Protein AF-A0A6C0CKP6-F1 (afdb_monomer)

Structure (mmCIF, N/CA/C/O backbone):
data_AF-A0A6C0CKP6-F1
#
_entry.id   AF-A0A6C0CKP6-F1
#
loop_
_atom_site.group_PDB
_atom_site.id
_atom_site.type_symbol
_atom_site.label_atom_id
_atom_site.label_alt_id
_atom_site.label_comp_id
_atom_site.label_asym_id
_atom_site.label_entity_id
_atom_site.label_seq_id
_atom_site.pdbx_PDB_ins_code
_atom_site.Cartn_x
_atom_site.Cartn_y
_atom_site.Cartn_z
_atom_site.occupancy
_atom_site.B_iso_or_equiv
_atom_site.auth_seq_id
_atom_site.auth_comp_id
_atom_site.auth_asym_id
_atom_site.auth_atom_id
_atom_site.pdbx_PDB_model_num
ATOM 1 N N . MET A 1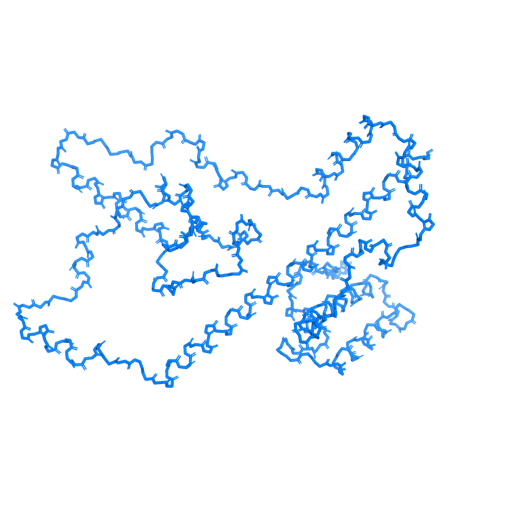 1 ? -9.800 5.471 -40.323 1.00 34.06 1 MET A N 1
ATOM 2 C CA . MET A 1 1 ? -10.356 4.591 -39.276 1.00 34.06 1 MET A CA 1
ATOM 3 C C . MET A 1 1 ? -9.295 4.449 -38.206 1.00 34.06 1 MET A C 1
ATOM 5 O O . MET A 1 1 ? -8.198 4.021 -38.536 1.00 34.06 1 MET A O 1
ATOM 9 N N . SER A 1 2 ? -9.568 4.940 -36.996 1.00 40.28 2 SER A N 1
ATOM 10 C CA . SER A 1 2 ? -8.615 4.906 -35.882 1.00 40.28 2 SER A CA 1
ATOM 11 C C . SER A 1 2 ? -8.340 3.447 -35.528 1.00 40.28 2 SER A C 1
ATOM 13 O O . SER A 1 2 ? -9.275 2.725 -35.185 1.00 40.28 2 SER A O 1
ATOM 15 N N . ALA A 1 3 ? -7.100 2.986 -35.692 1.00 41.81 3 ALA A N 1
ATOM 16 C CA . ALA A 1 3 ? -6.709 1.666 -35.216 1.00 41.81 3 ALA A CA 1
ATOM 17 C C . ALA A 1 3 ? -6.939 1.613 -33.695 1.00 41.81 3 ALA A C 1
ATOM 19 O O . ALA A 1 3 ? -6.706 2.627 -33.030 1.00 41.81 3 ALA A O 1
ATOM 20 N N . PRO A 1 4 ? -7.390 0.483 -33.125 1.00 48.69 4 PRO A N 1
ATOM 21 C CA . PRO A 1 4 ? -7.458 0.346 -31.680 1.00 48.69 4 PRO A CA 1
ATOM 22 C C . PRO A 1 4 ? -6.041 0.530 -31.129 1.00 48.69 4 PRO A C 1
ATOM 24 O O . PRO A 1 4 ? -5.142 -0.278 -31.379 1.00 48.69 4 PRO A O 1
ATOM 27 N N . THR A 1 5 ? -5.824 1.649 -30.444 1.00 62.34 5 THR A N 1
ATOM 28 C CA . THR A 1 5 ? -4.588 1.949 -29.728 1.00 62.34 5 THR A CA 1
ATOM 29 C C . THR A 1 5 ? -4.511 0.969 -28.567 1.00 62.34 5 THR A C 1
ATOM 31 O O . THR A 1 5 ? -5.149 1.171 -27.537 1.00 62.34 5 THR A O 1
ATOM 34 N N . HIS A 1 6 ? -3.813 -0.147 -28.767 1.00 68.88 6 HIS A N 1
ATOM 35 C CA . HIS A 1 6 ? -3.590 -1.121 -27.708 1.00 68.88 6 HIS A CA 1
ATOM 36 C C . HIS A 1 6 ? -2.806 -0.429 -26.592 1.00 68.88 6 HIS A C 1
ATOM 38 O O . HIS A 1 6 ? -1.823 0.262 -26.864 1.00 68.88 6 HIS A O 1
ATOM 44 N N . ASN A 1 7 ? -3.255 -0.581 -25.349 1.00 75.50 7 ASN A N 1
ATOM 45 C CA . ASN A 1 7 ? -2.554 -0.015 -24.209 1.00 75.50 7 ASN A CA 1
ATOM 46 C C . ASN A 1 7 ? -1.282 -0.838 -23.950 1.00 75.50 7 ASN A C 1
ATOM 48 O O . ASN A 1 7 ? -1.359 -1.998 -23.553 1.00 75.50 7 ASN A O 1
ATOM 52 N N . LEU A 1 8 ? -0.116 -0.254 -24.224 1.00 79.88 8 LEU A N 1
ATOM 53 C CA . LEU A 1 8 ? 1.195 -0.894 -24.064 1.00 79.88 8 LEU A CA 1
ATOM 54 C C . LEU A 1 8 ? 1.909 -0.452 -22.779 1.00 79.88 8 LEU A C 1
ATOM 56 O O . LEU A 1 8 ? 3.124 -0.629 -22.655 1.00 79.88 8 LEU A O 1
ATOM 60 N N . ASP A 1 9 ? 1.175 0.127 -21.828 1.00 78.44 9 ASP A N 1
ATOM 61 C CA . ASP A 1 9 ? 1.716 0.501 -20.529 1.00 78.44 9 ASP A CA 1
ATOM 62 C C . ASP A 1 9 ? 1.514 -0.611 -19.496 1.00 78.44 9 ASP A C 1
ATOM 64 O O . ASP A 1 9 ? 0.392 -0.905 -19.083 1.00 78.44 9 ASP A O 1
ATOM 68 N N . ILE A 1 10 ? 2.626 -1.192 -19.037 1.00 79.25 10 ILE A N 1
ATOM 69 C CA . ILE A 1 10 ? 2.660 -2.242 -18.012 1.00 79.25 10 ILE A CA 1
ATOM 70 C C . ILE A 1 10 ? 2.015 -1.792 -16.693 1.00 79.25 10 ILE A C 1
ATOM 72 O O . ILE A 1 10 ? 1.475 -2.626 -15.977 1.00 79.25 10 ILE A O 1
ATOM 76 N N . GLN A 1 11 ? 2.037 -0.490 -16.381 1.00 74.69 11 GLN A N 1
ATOM 77 C CA . GLN A 1 11 ? 1.528 0.033 -15.107 1.00 74.69 11 GLN A CA 1
ATOM 78 C C . GLN A 1 11 ? 0.003 0.016 -15.013 1.00 74.69 11 GLN A C 1
ATOM 80 O O 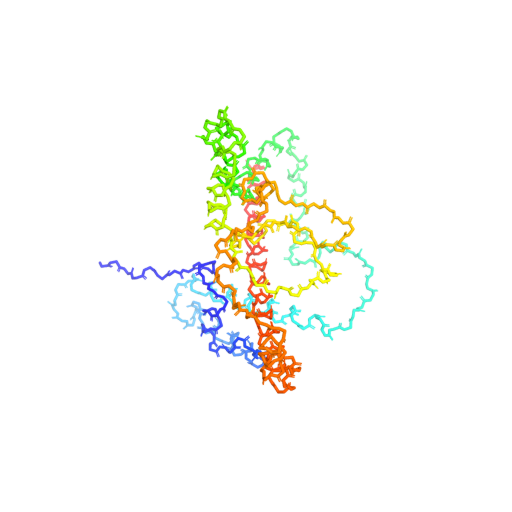. GLN A 1 11 ? -0.544 0.068 -13.916 1.00 74.69 11 GLN A O 1
ATOM 85 N N . SER A 1 12 ? -0.679 -0.075 -16.154 1.00 80.12 12 SER A N 1
ATOM 86 C CA . SER A 1 12 ? -2.140 -0.129 -16.210 1.00 80.12 12 SER A CA 1
ATOM 87 C C . SER A 1 12 ? -2.717 -1.533 -16.011 1.00 80.12 12 SER A C 1
ATOM 89 O O . SER A 1 12 ? -3.926 -1.669 -15.840 1.00 80.12 12 SER A O 1
ATOM 91 N N . TYR A 1 13 ? -1.868 -2.566 -16.023 1.00 83.31 13 TYR A N 1
ATOM 92 C CA . TYR A 1 13 ? -2.280 -3.960 -15.890 1.00 83.31 13 TYR A CA 1
ATOM 93 C C . TYR A 1 13 ? -2.073 -4.463 -14.465 1.00 83.31 13 TYR A C 1
ATOM 95 O O . TYR A 1 13 ? -1.062 -4.172 -13.813 1.00 83.31 13 TYR A O 1
ATOM 103 N N . SER A 1 14 ? -3.018 -5.265 -13.982 1.00 83.88 14 SER A N 1
ATOM 104 C CA . SER A 1 14 ? -2.852 -5.982 -12.726 1.00 83.88 14 SER A CA 1
ATOM 105 C C . SER A 1 14 ? -1.880 -7.15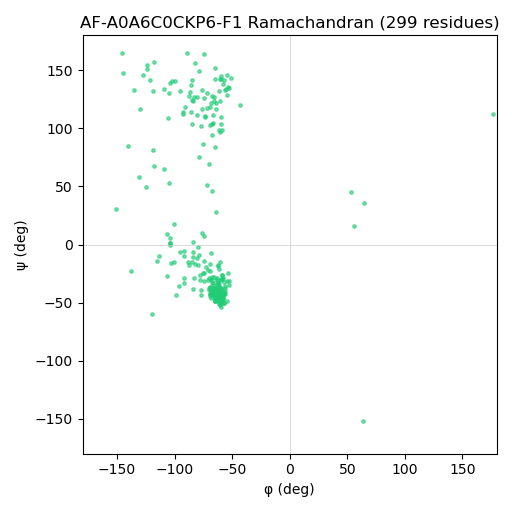3 -12.896 1.00 83.88 14 SER A C 1
ATOM 107 O O . SER A 1 14 ? -1.593 -7.622 -14.000 1.00 83.88 14 SER A O 1
ATOM 109 N N . TYR A 1 15 ? -1.388 -7.673 -11.774 1.00 82.69 15 TYR A N 1
ATOM 110 C CA . TYR A 1 15 ? -0.573 -8.885 -11.771 1.00 82.69 15 TYR A CA 1
ATOM 111 C C . TYR A 1 15 ? -1.290 -10.073 -12.435 1.00 82.69 15 TYR A C 1
ATOM 113 O O . TYR A 1 15 ? -0.659 -10.857 -13.141 1.00 82.69 15 TYR A O 1
ATOM 121 N N . TYR A 1 16 ? -2.607 -10.185 -12.233 1.00 85.62 16 TYR A N 1
ATOM 122 C CA . TYR A 1 16 ? -3.425 -11.249 -12.810 1.00 85.62 16 TYR A CA 1
ATOM 123 C C . TYR A 1 16 ? -3.500 -11.137 -14.334 1.00 85.62 16 TYR A C 1
ATOM 125 O O . TYR A 1 16 ? -3.282 -12.138 -15.011 1.00 85.62 16 TYR A O 1
ATOM 133 N N . ASP A 1 17 ? -3.673 -9.925 -14.866 1.00 86.50 17 ASP A N 1
ATOM 134 C CA . ASP A 1 17 ? -3.708 -9.684 -16.316 1.00 86.50 17 ASP A CA 1
ATOM 135 C C . ASP A 1 17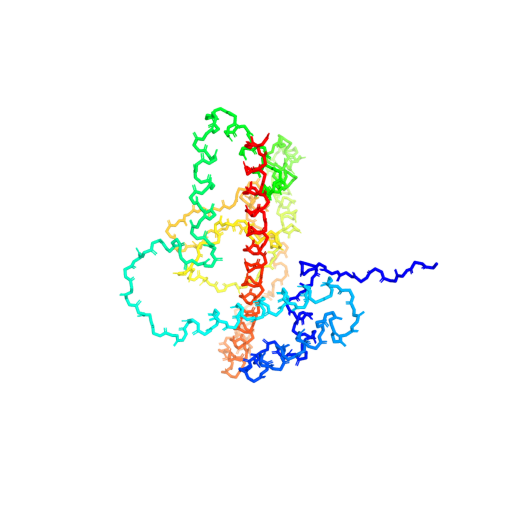 ? -2.365 -10.039 -16.976 1.00 86.50 17 ASP A C 1
ATOM 137 O O . ASP A 1 17 ? -2.314 -10.630 -18.055 1.00 86.50 17 ASP A O 1
ATOM 141 N N . ILE A 1 18 ? -1.247 -9.723 -16.307 1.00 85.69 18 ILE A N 1
ATOM 142 C CA . ILE A 1 18 ? 0.095 -10.093 -16.781 1.00 85.69 18 ILE A CA 1
ATOM 143 C C . ILE A 1 18 ? 0.285 -11.613 -16.773 1.00 85.69 18 ILE A C 1
ATOM 145 O O . ILE A 1 18 ? 0.930 -12.153 -17.671 1.00 85.69 18 ILE A O 1
ATOM 149 N N . MET A 1 19 ? -0.250 -12.318 -15.776 1.00 85.19 19 MET A N 1
ATOM 150 C CA . MET A 1 19 ? -0.180 -13.780 -15.738 1.00 85.19 19 MET A CA 1
ATOM 151 C C . MET A 1 19 ? -1.040 -14.420 -16.825 1.00 85.19 19 MET A C 1
ATOM 153 O O . MET A 1 19 ? -0.571 -15.332 -17.512 1.00 85.19 19 MET A O 1
ATOM 157 N N . GLU A 1 20 ? -2.248 -13.900 -17.039 1.00 87.00 20 GLU A N 1
ATOM 158 C CA . GLU A 1 20 ? -3.149 -14.342 -18.103 1.00 87.00 20 GLU A CA 1
ATOM 159 C C . GLU A 1 20 ? -2.519 -14.151 -19.491 1.00 87.00 20 GLU A C 1
ATOM 161 O O . GLU A 1 20 ? -2.585 -15.051 -20.324 1.00 87.00 20 GLU A O 1
ATOM 166 N N . LEU A 1 21 ? -1.771 -13.062 -19.709 1.00 86.31 21 LEU A N 1
ATOM 167 C CA . LEU A 1 21 ? -1.024 -12.816 -20.952 1.00 86.31 21 LEU A CA 1
ATOM 168 C C . LEU A 1 21 ? -0.093 -13.980 -21.353 1.00 86.31 21 LEU A C 1
ATOM 170 O O . LEU A 1 21 ? 0.171 -14.219 -22.538 1.00 86.31 21 LEU A O 1
ATOM 174 N N . PHE A 1 22 ? 0.432 -14.708 -20.368 1.00 86.19 22 PHE A N 1
ATOM 175 C CA . PHE A 1 22 ? 1.340 -15.836 -20.570 1.00 86.19 22 PHE A CA 1
ATOM 176 C C . PHE A 1 22 ? 0.675 -17.208 -20.386 1.00 86.19 22 PHE A C 1
ATOM 178 O O . PHE A 1 22 ? 1.378 -18.218 -20.491 1.00 86.19 22 PHE A O 1
ATOM 185 N N . ASP A 1 23 ? -0.646 -17.255 -20.184 1.00 84.12 23 ASP A N 1
ATOM 186 C CA . ASP A 1 23 ? -1.416 -18.435 -19.769 1.00 84.12 23 ASP A CA 1
ATOM 187 C C . ASP A 1 23 ? -0.842 -19.087 -18.496 1.00 84.12 23 ASP A C 1
ATOM 189 O O . ASP A 1 23 ? -0.645 -20.305 -18.430 1.00 84.12 23 ASP A O 1
ATOM 193 N N . LEU A 1 24 ? -0.510 -18.263 -17.497 1.00 84.00 24 LEU A N 1
ATOM 194 C CA . LEU A 1 24 ? 0.049 -18.695 -16.217 1.00 84.00 24 LEU A CA 1
ATOM 195 C C . LEU A 1 24 ? -0.998 -18.656 -15.108 1.00 84.00 24 LEU A C 1
ATOM 197 O O . LEU A 1 24 ? -1.756 -17.698 -14.980 1.00 84.00 24 LEU A O 1
ATOM 201 N N . SER A 1 25 ? -0.995 -19.679 -14.251 1.00 77.81 25 SER A N 1
ATOM 202 C CA . SER A 1 25 ? -1.792 -19.664 -13.025 1.00 77.81 25 SER A CA 1
ATOM 203 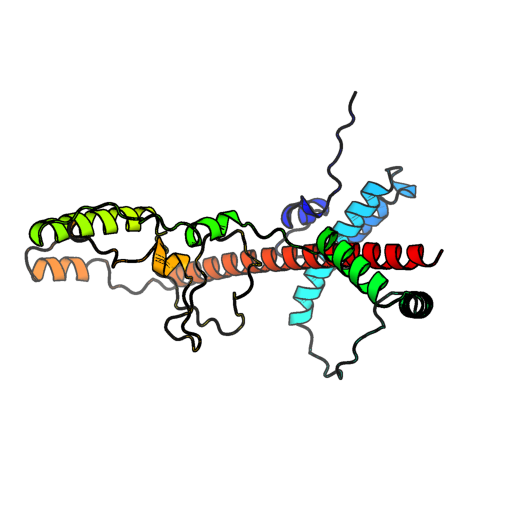C C . SER A 1 25 ? -1.076 -18.845 -11.934 1.00 77.81 25 SER A C 1
ATOM 205 O O . SER A 1 25 ? 0.076 -19.155 -11.618 1.00 77.81 25 SER A O 1
ATOM 207 N N . PRO A 1 26 ? -1.737 -17.852 -11.306 1.00 69.56 26 PRO A N 1
ATOM 208 C CA . PRO A 1 26 ? -1.139 -16.980 -10.280 1.00 69.56 26 PRO A CA 1
ATOM 209 C C . PRO A 1 26 ? -0.665 -17.695 -9.004 1.00 69.56 26 PRO A C 1
ATOM 211 O O . PRO A 1 26 ? 0.088 -17.128 -8.206 1.00 69.56 26 PRO A O 1
ATOM 214 N N . ASP A 1 27 ? -1.144 -18.917 -8.770 1.00 68.19 27 ASP A N 1
ATOM 215 C CA . ASP A 1 27 ? -0.911 -19.637 -7.518 1.00 68.19 27 ASP A CA 1
ATOM 216 C C . ASP A 1 27 ? 0.319 -20.536 -7.556 1.00 68.19 27 ASP A C 1
ATOM 218 O O . ASP A 1 27 ? 1.009 -20.652 -6.549 1.00 68.19 27 ASP A O 1
ATOM 222 N N . ASN A 1 28 ? 0.642 -21.117 -8.715 1.00 70.19 28 ASN A N 1
ATOM 223 C CA . ASN A 1 28 ? 1.726 -22.087 -8.856 1.00 70.19 28 ASN A CA 1
ATOM 224 C C . ASN A 1 28 ? 2.489 -21.862 -10.164 1.00 70.19 28 ASN A C 1
ATOM 226 O O . ASN A 1 28 ? 2.225 -22.515 -11.170 1.00 70.19 28 ASN A O 1
ATOM 230 N N . VAL A 1 29 ? 3.465 -20.952 -10.144 1.00 79.44 29 VAL A N 1
ATOM 231 C CA . VAL A 1 29 ? 4.359 -20.731 -11.290 1.00 79.44 29 VAL A CA 1
ATOM 232 C C . VAL A 1 29 ? 5.525 -21.719 -11.221 1.00 79.44 29 VAL A C 1
ATOM 234 O O . VAL A 1 29 ? 6.362 -21.639 -10.319 1.00 79.44 29 VAL A O 1
ATOM 237 N N . SER A 1 30 ? 5.616 -22.650 -12.175 1.00 82.75 30 SER A N 1
ATOM 238 C CA . SER A 1 30 ? 6.754 -23.570 -12.294 1.00 82.75 30 SER A CA 1
ATOM 239 C C . SER A 1 30 ? 7.880 -23.001 -13.165 1.00 82.75 30 SER A C 1
ATOM 241 O O . SER A 1 30 ? 7.708 -22.070 -13.953 1.00 82.75 30 SER A O 1
ATOM 243 N N . LEU A 1 31 ? 9.068 -23.607 -13.078 1.00 84.19 31 LEU A N 1
ATOM 244 C CA . LEU A 1 31 ? 10.190 -23.278 -13.963 1.00 84.19 31 LEU A CA 1
ATOM 245 C C . LEU A 1 31 ? 9.861 -23.570 -15.439 1.00 84.19 31 LEU A C 1
ATOM 247 O O . LEU A 1 31 ? 10.296 -22.836 -16.326 1.00 84.19 31 LEU A O 1
ATOM 251 N N . GLU A 1 32 ? 9.096 -24.629 -15.712 1.00 86.06 32 GLU A N 1
ATOM 252 C CA . GLU A 1 32 ? 8.664 -24.968 -17.075 1.00 86.06 32 GLU A CA 1
ATOM 253 C C . GLU A 1 32 ? 7.703 -23.922 -17.650 1.00 86.06 32 GLU A C 1
ATOM 255 O O . GLU A 1 32 ? 7.764 -23.593 -18.838 1.00 86.06 32 GLU A O 1
ATOM 260 N N . ASP A 1 33 ? 6.885 -23.323 -16.792 1.00 86.19 33 ASP A N 1
ATOM 261 C CA . ASP A 1 33 ? 5.955 -22.273 -17.182 1.00 86.19 33 ASP A CA 1
ATOM 262 C C . ASP A 1 33 ? 6.697 -20.980 -17.536 1.00 86.19 33 ASP A C 1
ATOM 264 O O . ASP A 1 33 ? 6.425 -20.365 -18.568 1.00 86.19 33 ASP A O 1
ATOM 268 N N . LEU A 1 34 ? 7.750 -20.639 -16.783 1.00 86.19 34 LEU A N 1
ATOM 269 C CA . LEU A 1 34 ? 8.655 -19.539 -17.136 1.00 86.19 34 LEU A CA 1
ATOM 270 C C . LEU A 1 34 ? 9.372 -19.777 -18.470 1.00 86.19 34 LEU A C 1
ATOM 272 O O . LEU A 1 34 ? 9.523 -18.850 -19.270 1.00 86.19 34 LEU A O 1
ATOM 276 N N . LYS A 1 35 ? 9.799 -21.014 -18.758 1.00 88.38 35 LYS A N 1
ATOM 277 C CA . LYS A 1 35 ? 10.392 -21.357 -20.065 1.00 88.38 35 LYS A CA 1
ATOM 278 C C . LYS A 1 35 ? 9.378 -21.178 -21.197 1.00 88.38 35 LYS A C 1
ATOM 280 O O . LYS A 1 35 ? 9.739 -20.673 -22.265 1.00 88.38 35 LYS A O 1
ATOM 285 N N . ARG A 1 36 ? 8.115 -21.552 -20.972 1.00 87.88 36 ARG A N 1
ATOM 286 C CA . ARG A 1 36 ? 7.019 -21.369 -21.935 1.00 87.88 36 ARG A CA 1
ATOM 287 C C . ARG A 1 36 ? 6.726 -19.890 -22.177 1.00 87.88 36 ARG A C 1
ATOM 289 O O . ARG A 1 36 ? 6.671 -19.478 -23.336 1.00 87.88 36 ARG A O 1
ATOM 296 N N . ALA A 1 37 ? 6.625 -19.094 -21.115 1.00 88.25 37 ALA A N 1
ATOM 297 C CA . ALA A 1 37 ? 6.440 -17.649 -21.197 1.00 88.25 37 ALA A CA 1
ATOM 298 C C . ALA A 1 37 ? 7.593 -16.987 -21.972 1.00 88.25 37 ALA A C 1
ATOM 300 O O . ALA A 1 37 ? 7.361 -16.265 -22.942 1.00 88.25 37 ALA A O 1
ATOM 301 N N . LYS A 1 38 ? 8.846 -17.349 -21.666 1.00 89.00 38 LYS A N 1
ATOM 302 C CA . LYS A 1 38 ? 10.030 -16.878 -22.404 1.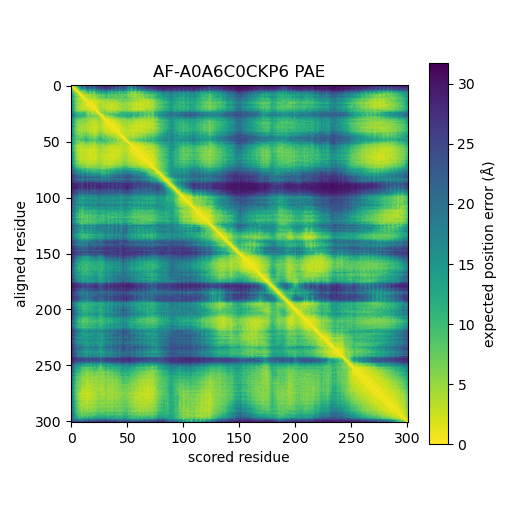00 89.00 38 LYS A CA 1
ATOM 303 C C . LYS A 1 38 ? 9.962 -17.213 -23.897 1.00 89.00 38 LYS A C 1
ATOM 305 O O . LYS A 1 38 ? 10.310 -16.384 -24.739 1.00 89.00 38 LYS A O 1
ATOM 310 N N . LYS A 1 39 ? 9.511 -18.423 -24.245 1.00 88.31 39 LYS A N 1
ATOM 311 C CA . LYS A 1 39 ? 9.344 -18.846 -25.643 1.00 88.31 39 LYS A CA 1
ATOM 312 C C . LYS A 1 39 ? 8.314 -17.977 -26.374 1.00 88.31 39 LYS A C 1
ATOM 314 O O . LYS A 1 39 ? 8.561 -17.619 -27.523 1.00 88.31 39 LYS A O 1
ATOM 319 N N . ARG A 1 40 ? 7.212 -17.597 -25.716 1.00 85.56 40 ARG A N 1
ATOM 320 C CA . ARG A 1 40 ? 6.201 -16.682 -26.281 1.00 85.56 40 ARG A CA 1
ATOM 321 C C . ARG A 1 40 ? 6.766 -15.293 -26.555 1.00 85.56 40 ARG A C 1
ATOM 323 O O . ARG A 1 40 ? 6.611 -14.795 -27.666 1.00 85.56 40 ARG A O 1
ATOM 330 N N . VAL A 1 41 ? 7.501 -14.713 -25.603 1.00 89.00 41 VAL A N 1
ATOM 331 C CA . VAL A 1 41 ? 8.180 -13.417 -25.805 1.00 89.00 41 VAL A CA 1
ATOM 332 C C . VAL A 1 41 ? 9.112 -13.474 -27.019 1.00 89.00 41 VAL A C 1
ATOM 334 O O . VAL A 1 41 ? 9.117 -12.567 -27.847 1.00 89.00 41 VAL A O 1
ATOM 337 N N . LEU A 1 42 ? 9.866 -14.567 -27.176 1.00 87.44 42 LEU A N 1
ATOM 338 C CA . LEU A 1 42 ? 10.776 -14.738 -28.310 1.00 87.44 42 LEU A CA 1
ATOM 339 C C . LEU A 1 42 ? 10.039 -14.829 -29.657 1.00 87.44 42 LEU A C 1
ATOM 341 O O . LEU A 1 42 ? 10.542 -14.336 -30.664 1.00 87.44 42 LEU A O 1
ATOM 345 N N . MET A 1 43 ? 8.855 -15.445 -29.687 1.00 85.31 43 MET A N 1
ATOM 346 C CA . MET A 1 43 ? 8.014 -15.519 -30.889 1.00 85.31 43 MET A CA 1
ATOM 347 C C . MET A 1 43 ? 7.455 -14.152 -31.300 1.00 85.31 43 MET A C 1
ATOM 349 O O . MET A 1 43 ? 7.246 -13.918 -32.487 1.00 85.31 43 MET A O 1
ATOM 353 N N . LEU A 1 44 ? 7.277 -13.241 -30.342 1.00 83.94 44 LEU A N 1
ATOM 354 C CA . LEU A 1 44 ? 6.803 -11.876 -30.573 1.00 83.94 44 LEU A CA 1
ATOM 355 C C . LEU A 1 44 ? 7.892 -10.920 -31.069 1.00 83.94 44 LEU A C 1
ATOM 357 O O . LEU A 1 44 ? 7.585 -9.767 -31.370 1.00 83.94 44 LEU A O 1
ATOM 361 N N . HIS A 1 45 ? 9.139 -11.383 -31.196 1.00 84.25 45 HIS A N 1
ATOM 362 C CA . HIS A 1 45 ? 10.225 -10.581 -31.752 1.00 84.25 45 HIS A CA 1
ATOM 363 C C . HIS A 1 45 ? 9.835 -10.026 -33.138 1.00 84.25 45 HIS A C 1
ATOM 365 O O . HIS A 1 45 ? 9.323 -10.797 -33.954 1.00 84.25 45 HIS A O 1
ATOM 371 N N . PRO A 1 46 ? 10.095 -8.734 -33.439 1.00 85.12 46 PRO A N 1
ATOM 372 C CA . PRO A 1 46 ? 9.637 -8.075 -34.670 1.00 85.12 46 PRO A CA 1
ATOM 373 C C . PRO A 1 46 ? 10.059 -8.808 -35.951 1.00 85.12 46 PRO A C 1
ATOM 375 O O . PRO A 1 46 ? 9.315 -8.838 -36.924 1.00 85.12 46 PRO A O 1
ATOM 378 N N . ASP A 1 47 ? 11.216 -9.472 -35.923 1.00 83.88 47 ASP A N 1
ATOM 379 C CA . ASP A 1 47 ? 11.724 -10.303 -37.025 1.00 83.88 47 ASP A CA 1
ATOM 380 C C . ASP A 1 47 ? 10.847 -11.538 -37.329 1.00 83.88 47 ASP A C 1
ATOM 382 O O . ASP A 1 47 ? 10.740 -11.980 -38.469 1.00 83.88 47 ASP A O 1
ATOM 386 N N . LYS A 1 48 ? 10.177 -12.100 -36.315 1.00 81.69 48 LYS A N 1
ATOM 387 C CA . LYS A 1 48 ? 9.356 -13.317 -36.437 1.00 81.69 48 LYS A CA 1
ATOM 388 C C . LYS A 1 48 ? 7.868 -13.008 -36.578 1.00 81.69 48 LYS A C 1
ATOM 390 O O . LYS A 1 48 ? 7.190 -13.632 -37.387 1.00 81.69 48 LYS A O 1
ATOM 395 N N . SER A 1 49 ? 7.366 -12.063 -35.786 1.00 80.00 49 SER A N 1
ATOM 396 C CA . SER A 1 49 ? 5.942 -11.714 -35.723 1.00 80.00 49 SER A CA 1
ATOM 397 C C . SER A 1 49 ? 5.534 -10.655 -36.748 1.00 80.00 49 SER A C 1
ATOM 399 O O . SER A 1 49 ? 4.344 -10.496 -37.007 1.00 80.00 49 SER A O 1
ATOM 401 N N . LYS A 1 50 ? 6.504 -9.916 -37.315 1.00 79.62 50 LYS A N 1
ATOM 402 C CA . LYS A 1 50 ? 6.285 -8.701 -38.125 1.00 79.62 50 LYS A CA 1
ATOM 403 C C . LYS A 1 50 ? 5.475 -7.616 -37.395 1.00 79.62 50 LYS A C 1
ATOM 405 O O . LYS A 1 50 ? 4.982 -6.688 -38.032 1.00 79.62 50 LYS A O 1
ATOM 410 N N . LEU A 1 51 ? 5.340 -7.721 -36.071 1.00 80.69 51 LEU A N 1
ATOM 411 C CA . LEU A 1 51 ? 4.677 -6.723 -35.239 1.00 80.69 51 LEU A CA 1
ATOM 412 C C . LEU A 1 51 ? 5.636 -5.572 -34.905 1.00 80.69 51 LEU A C 1
ATOM 414 O O . LEU A 1 51 ? 6.858 -5.763 -34.891 1.00 80.69 51 LEU A O 1
ATOM 418 N N . PRO A 1 52 ? 5.106 -4.376 -34.588 1.00 84.00 52 PRO A N 1
ATOM 419 C CA . PRO A 1 52 ? 5.918 -3.271 -34.101 1.00 84.00 52 PRO A CA 1
ATOM 420 C C . PRO A 1 52 ? 6.748 -3.663 -32.872 1.00 84.00 52 PRO A C 1
ATOM 422 O O . PRO A 1 52 ? 6.295 -4.408 -32.001 1.00 84.00 52 PRO A O 1
ATOM 425 N N . LYS A 1 53 ? 7.955 -3.092 -32.764 1.00 86.69 53 LYS A N 1
ATOM 426 C CA . LYS A 1 53 ? 8.898 -3.327 -31.651 1.00 86.69 53 LYS A CA 1
ATOM 427 C C . LYS A 1 53 ? 8.297 -3.085 -30.258 1.00 86.69 53 LYS A C 1
ATOM 429 O O . LYS A 1 53 ? 8.790 -3.630 -29.276 1.00 86.69 53 LYS A O 1
ATOM 434 N N . GLU A 1 54 ? 7.260 -2.256 -30.178 1.00 85.75 54 GLU A N 1
ATOM 435 C CA . GLU A 1 54 ? 6.608 -1.833 -28.937 1.00 85.75 54 GLU A CA 1
ATOM 436 C C . GLU A 1 54 ? 5.918 -3.005 -28.233 1.00 85.75 54 GLU A C 1
ATOM 438 O O . GLU A 1 54 ? 6.080 -3.168 -27.026 1.00 85.75 54 GLU A O 1
ATOM 443 N N . TYR A 1 55 ? 5.268 -3.895 -28.991 1.00 83.56 55 TYR A N 1
ATOM 444 C CA . TYR A 1 55 ? 4.662 -5.114 -28.451 1.00 83.56 55 TYR A CA 1
ATOM 445 C C . TYR A 1 55 ? 5.722 -6.036 -27.848 1.00 83.56 55 TYR A C 1
ATOM 447 O O . TYR A 1 55 ? 5.569 -6.521 -26.732 1.00 83.56 55 TYR A O 1
ATOM 455 N N . PHE A 1 56 ? 6.844 -6.236 -28.541 1.00 86.94 56 PHE A N 1
ATOM 456 C CA . PHE A 1 56 ? 7.938 -7.042 -28.003 1.00 86.94 56 PHE A CA 1
ATOM 457 C C . PHE A 1 56 ? 8.502 -6.446 -26.704 1.00 86.94 56 PHE A C 1
ATOM 459 O O . PHE A 1 56 ? 8.759 -7.179 -25.749 1.00 86.94 56 PHE A O 1
ATOM 466 N N . LEU A 1 57 ? 8.668 -5.120 -26.647 1.00 86.25 57 LEU A N 1
ATOM 467 C CA . LEU A 1 57 ? 9.187 -4.443 -25.461 1.00 86.25 57 LEU A CA 1
ATOM 468 C C . LEU A 1 57 ? 8.220 -4.554 -24.274 1.00 86.25 57 LEU A C 1
ATOM 470 O O . LEU A 1 57 ? 8.671 -4.802 -23.158 1.00 86.25 57 LEU A O 1
ATOM 474 N N . PHE A 1 58 ? 6.914 -4.440 -24.526 1.00 88.88 58 PHE A N 1
ATOM 475 C CA . PHE A 1 58 ? 5.867 -4.665 -23.530 1.00 88.88 58 PHE A CA 1
ATOM 476 C C . PHE A 1 58 ? 5.913 -6.093 -22.971 1.00 88.88 58 PHE A C 1
ATOM 478 O O . PHE A 1 58 ? 6.074 -6.273 -21.767 1.00 88.88 58 PHE A O 1
ATOM 485 N N . TYR A 1 59 ? 5.887 -7.113 -23.835 1.00 87.31 59 TYR A N 1
ATOM 486 C CA . TYR A 1 59 ? 5.942 -8.517 -23.406 1.00 87.31 59 TYR A CA 1
ATOM 487 C C . TYR A 1 59 ? 7.250 -8.867 -22.691 1.00 87.31 59 TYR A C 1
ATOM 489 O O . TYR A 1 59 ? 7.255 -9.668 -21.759 1.00 87.31 59 TYR A O 1
ATOM 497 N N . LYS A 1 60 ? 8.370 -8.253 -23.087 1.00 89.12 60 LYS A N 1
ATOM 498 C CA . LYS A 1 60 ? 9.636 -8.398 -22.366 1.00 89.12 60 LYS A CA 1
ATOM 499 C C . LYS A 1 60 ? 9.541 -7.802 -20.959 1.00 89.12 60 LYS A C 1
ATOM 501 O O . LYS A 1 60 ? 9.918 -8.479 -20.010 1.00 89.12 60 LYS A O 1
ATOM 506 N N . LYS A 1 61 ? 9.030 -6.571 -20.821 1.00 87.12 61 LYS A N 1
ATOM 507 C CA . LYS A 1 61 ? 8.822 -5.928 -19.511 1.00 87.12 61 LYS A CA 1
ATOM 508 C C . LYS A 1 61 ? 7.900 -6.778 -18.626 1.00 87.12 61 LYS A C 1
ATOM 510 O O . LYS A 1 61 ? 8.239 -7.027 -17.476 1.00 87.12 61 LYS A O 1
ATOM 515 N N . ALA A 1 62 ? 6.799 -7.284 -19.181 1.00 87.94 62 ALA A N 1
ATOM 516 C CA . ALA A 1 62 ? 5.862 -8.163 -18.484 1.00 87.94 62 ALA A CA 1
ATOM 517 C C . ALA A 1 62 ? 6.526 -9.461 -17.995 1.00 87.94 62 ALA A C 1
ATOM 519 O O . ALA A 1 62 ? 6.354 -9.861 -16.847 1.00 87.94 62 ALA A O 1
ATOM 520 N N . PHE A 1 63 ? 7.348 -10.095 -18.834 1.00 89.94 63 PHE A N 1
ATOM 521 C CA . PHE A 1 63 ? 8.098 -11.286 -18.440 1.00 89.94 63 PHE A CA 1
ATOM 522 C C . PHE A 1 63 ? 9.153 -10.999 -17.360 1.00 89.94 63 PHE A C 1
ATOM 524 O O . PHE A 1 63 ? 9.315 -11.804 -16.443 1.00 89.94 63 PHE A O 1
ATOM 531 N N . ASP A 1 64 ? 9.850 -9.861 -17.441 1.00 87.75 64 ASP A N 1
ATOM 532 C CA . ASP A 1 64 ? 10.851 -9.458 -16.446 1.00 87.75 64 ASP A CA 1
ATOM 533 C C . ASP A 1 64 ? 10.200 -9.287 -15.051 1.00 87.75 64 ASP A C 1
ATOM 535 O O . ASP A 1 64 ? 10.758 -9.750 -14.055 1.00 87.75 64 ASP A O 1
ATOM 539 N N . VAL A 1 65 ? 8.980 -8.733 -14.980 1.00 86.50 65 VAL A N 1
ATOM 540 C CA . VAL A 1 65 ? 8.178 -8.650 -13.741 1.00 86.50 65 VAL A CA 1
ATOM 541 C C . VAL A 1 65 ? 7.852 -10.039 -13.185 1.00 86.50 65 VAL A C 1
ATOM 543 O O . VAL A 1 65 ? 8.096 -10.314 -12.009 1.00 86.50 65 VAL A O 1
ATOM 546 N N . VAL A 1 66 ? 7.322 -10.935 -14.025 1.00 86.81 66 VAL A N 1
ATOM 547 C CA . VAL A 1 66 ? 6.976 -12.315 -13.636 1.00 86.81 66 VAL A CA 1
ATOM 548 C C . VAL A 1 66 ? 8.201 -13.052 -13.088 1.00 86.81 66 VAL A C 1
ATOM 550 O O . VAL A 1 66 ? 8.123 -13.740 -12.066 1.00 86.81 66 VAL A O 1
ATOM 553 N N . LEU A 1 67 ? 9.353 -12.877 -13.738 1.00 87.94 67 LEU A N 1
ATOM 554 C CA . LEU A 1 67 ? 10.616 -13.463 -13.311 1.00 87.94 67 LEU A CA 1
ATOM 555 C C . LEU A 1 67 ? 11.094 -12.887 -11.971 1.00 87.94 67 LEU A C 1
ATOM 557 O O . LEU A 1 67 ? 11.541 -13.656 -11.117 1.00 87.94 67 LEU A O 1
ATOM 561 N N . SER A 1 68 ? 10.986 -11.569 -11.773 1.00 85.19 68 SER A N 1
ATOM 562 C CA . SER A 1 68 ? 11.354 -10.912 -10.513 1.00 85.19 68 SER A CA 1
ATOM 563 C C . SER A 1 68 ? 10.520 -11.454 -9.351 1.00 85.19 68 SER A C 1
ATOM 565 O O . SER A 1 68 ? 11.076 -11.965 -8.373 1.00 85.19 68 SER A O 1
ATOM 567 N N . MET A 1 69 ? 9.194 -11.495 -9.521 1.00 84.25 69 MET A N 1
ATOM 568 C CA . MET A 1 69 ? 8.245 -12.057 -8.553 1.00 84.25 69 MET A CA 1
ATOM 569 C C . MET A 1 69 ? 8.595 -13.504 -8.185 1.00 84.25 69 MET A C 1
ATOM 571 O O . MET A 1 69 ? 8.719 -13.832 -7.004 1.00 84.25 69 MET A O 1
ATOM 575 N N . TYR A 1 70 ? 8.844 -14.357 -9.184 1.00 85.56 70 TYR A N 1
ATOM 576 C CA . TYR A 1 70 ? 9.253 -15.745 -8.962 1.00 85.56 70 TYR A CA 1
ATOM 577 C C . TYR A 1 70 ? 10.590 -15.866 -8.219 1.00 85.56 70 TYR A C 1
ATOM 579 O O . TYR A 1 70 ? 10.733 -16.683 -7.306 1.00 85.56 70 TYR A O 1
ATOM 587 N N . SER A 1 71 ? 11.583 -15.059 -8.603 1.00 83.88 71 SER A N 1
ATOM 588 C CA . SER A 1 71 ? 12.902 -15.076 -7.970 1.00 83.88 71 SER A CA 1
ATOM 589 C C . SER A 1 71 ? 12.812 -14.686 -6.497 1.00 83.88 71 SER A C 1
ATOM 591 O O . SER A 1 71 ? 13.413 -15.347 -5.656 1.00 83.88 71 SER A O 1
ATOM 593 N N . ASN A 1 72 ? 12.000 -13.679 -6.173 1.00 79.19 72 ASN A N 1
ATOM 594 C CA . ASN A 1 72 ? 11.793 -13.195 -4.815 1.00 79.19 72 ASN A CA 1
ATOM 595 C C . ASN A 1 72 ? 11.117 -14.240 -3.925 1.00 79.19 72 ASN A C 1
ATOM 597 O O . ASN A 1 72 ? 11.558 -14.441 -2.797 1.00 79.19 72 ASN A O 1
ATOM 601 N N . VAL A 1 73 ? 10.132 -14.978 -4.450 1.00 77.06 73 VAL A N 1
ATOM 602 C CA . VAL A 1 73 ? 9.542 -16.122 -3.734 1.00 77.06 73 VAL A CA 1
ATOM 603 C C . VAL A 1 73 ? 10.609 -17.183 -3.440 1.00 77.06 73 VAL A C 1
ATOM 605 O O . VAL A 1 73 ? 10.691 -17.694 -2.326 1.00 77.06 73 VAL A O 1
ATOM 608 N N . LYS A 1 74 ? 11.487 -17.480 -4.406 1.00 78.75 74 LYS A N 1
ATOM 609 C CA . LYS A 1 74 ? 12.568 -18.459 -4.219 1.00 78.75 74 LYS A CA 1
ATOM 610 C C . LYS A 1 74 ? 13.684 -18.005 -3.283 1.00 78.75 74 LYS A C 1
ATOM 612 O O . LYS A 1 74 ? 14.269 -18.865 -2.628 1.00 78.75 74 LYS A O 1
ATOM 617 N N . LYS A 1 75 ? 13.983 -16.703 -3.201 1.00 74.44 75 LYS A N 1
ATOM 618 C CA . LYS A 1 75 ? 15.011 -16.154 -2.295 1.00 74.44 75 LYS A CA 1
ATOM 619 C C . LYS A 1 75 ? 14.740 -16.537 -0.840 1.00 74.44 75 LYS A C 1
ATOM 621 O O . LYS A 1 75 ? 15.677 -16.856 -0.122 1.00 74.44 75 LYS A O 1
ATOM 626 N N . VAL A 1 76 ? 13.470 -16.594 -0.433 1.00 67.94 76 VAL A N 1
ATOM 627 C CA . VAL A 1 76 ? 13.070 -16.997 0.928 1.00 67.94 76 VAL A CA 1
ATOM 628 C C . VAL A 1 76 ? 13.488 -18.439 1.250 1.00 67.94 76 VAL A C 1
ATOM 630 O O . VAL A 1 76 ? 13.789 -18.757 2.395 1.00 67.94 76 VAL A O 1
ATOM 633 N N . SER A 1 77 ? 13.539 -19.319 0.247 1.00 73.19 77 SER A N 1
ATOM 634 C CA . SER A 1 77 ? 13.938 -20.724 0.411 1.00 73.19 77 SER A CA 1
ATOM 635 C C . SER A 1 77 ? 15.436 -20.968 0.205 1.00 73.19 77 SER A C 1
ATOM 637 O O . SER A 1 77 ? 15.897 -22.098 0.370 1.00 73.19 77 SER A O 1
ATOM 639 N N . GLN A 1 78 ? 16.203 -19.952 -0.199 1.00 74.38 78 GLN A N 1
ATOM 640 C CA . GLN A 1 78 ? 17.639 -20.082 -0.417 1.00 74.38 78 GLN A CA 1
ATOM 641 C C . GLN A 1 78 ? 18.402 -19.889 0.893 1.00 74.38 78 GLN A C 1
ATOM 643 O O . GLN A 1 78 ? 18.071 -19.044 1.721 1.00 74.38 78 GLN A O 1
ATOM 648 N N . LYS A 1 79 ? 19.458 -20.686 1.080 1.00 73.12 79 LYS A N 1
ATOM 649 C CA . LYS A 1 79 ? 20.371 -20.519 2.210 1.00 73.12 79 LYS A CA 1
ATOM 650 C C . LYS A 1 79 ? 21.096 -19.182 2.044 1.00 73.12 79 LYS A C 1
ATOM 652 O O . LYS A 1 79 ? 21.729 -18.963 1.017 1.00 73.12 79 LYS A O 1
ATOM 657 N N . VAL A 1 80 ? 20.994 -18.307 3.043 1.00 72.88 80 VAL A N 1
ATOM 658 C CA . VAL A 1 80 ? 21.702 -17.022 3.047 1.00 72.88 80 VAL A CA 1
ATOM 659 C C . VAL A 1 80 ? 23.198 -17.306 3.139 1.00 72.88 80 VAL A C 1
ATOM 661 O O . VAL A 1 80 ? 23.679 -17.816 4.153 1.00 72.88 80 VAL A O 1
ATOM 664 N N . GLU A 1 81 ? 23.929 -17.023 2.066 1.00 74.12 81 GLU A N 1
ATOM 665 C CA . GLU A 1 81 ? 25.387 -17.007 2.103 1.00 74.12 81 GLU A CA 1
ATOM 666 C C . GLU A 1 81 ? 25.847 -15.727 2.801 1.00 74.12 81 GLU A C 1
ATOM 668 O O . GLU A 1 81 ? 25.337 -14.636 2.538 1.00 74.12 81 GLU A O 1
ATOM 673 N N . GLN A 1 82 ? 26.782 -15.870 3.738 1.00 63.28 82 GLN A N 1
ATOM 674 C CA . GLN A 1 82 ? 27.327 -14.761 4.509 1.00 63.28 82 GLN A CA 1
ATOM 675 C C . GLN A 1 82 ? 28.360 -14.026 3.649 1.00 63.28 82 GLN A C 1
ATOM 677 O O . GLN A 1 82 ? 29.563 -14.206 3.803 1.00 63.28 82 GLN A O 1
ATOM 682 N N . ASN A 1 83 ? 27.868 -13.248 2.690 1.00 68.50 83 ASN A N 1
ATOM 683 C CA . ASN A 1 83 ? 28.699 -12.359 1.895 1.00 68.50 83 ASN A CA 1
ATOM 684 C C . ASN A 1 83 ? 28.819 -11.027 2.636 1.00 68.50 83 ASN A C 1
ATOM 686 O O . ASN A 1 83 ? 27.804 -10.440 3.024 1.00 68.50 83 ASN A O 1
ATOM 690 N N . ASP A 1 84 ? 30.049 -10.549 2.835 1.00 67.81 84 ASP A N 1
ATOM 691 C CA . ASP A 1 84 ? 30.274 -9.179 3.288 1.00 67.81 84 ASP A CA 1
ATOM 692 C C . ASP A 1 84 ? 29.579 -8.228 2.313 1.00 67.81 84 ASP A C 1
ATOM 694 O O . ASP A 1 84 ? 29.680 -8.390 1.093 1.00 67.81 84 ASP A O 1
ATOM 698 N N . TYR A 1 85 ? 28.847 -7.251 2.853 1.00 55.69 85 TYR A N 1
ATOM 699 C CA . TYR A 1 85 ? 28.176 -6.235 2.053 1.00 55.69 85 TYR A CA 1
ATOM 700 C C . TYR A 1 85 ? 29.220 -5.486 1.221 1.00 55.69 85 TYR A C 1
ATOM 702 O O . TYR A 1 85 ? 29.903 -4.579 1.697 1.00 55.69 85 TYR A O 1
ATOM 710 N N . SER A 1 86 ? 29.347 -5.879 -0.040 1.00 54.28 86 SER A N 1
ATOM 711 C CA . SER A 1 86 ? 29.996 -5.075 -1.054 1.00 54.28 86 SER A CA 1
ATOM 712 C C . SER A 1 86 ? 28.888 -4.244 -1.686 1.00 54.28 86 SER A C 1
ATOM 714 O O . SER A 1 86 ? 27.949 -4.836 -2.222 1.00 54.28 86 SER A O 1
ATOM 716 N N . PRO A 1 87 ? 28.920 -2.902 -1.609 1.00 47.97 87 PRO A N 1
ATOM 717 C CA . PRO A 1 87 ? 28.020 -2.093 -2.412 1.00 47.97 87 PRO A CA 1
ATOM 718 C C . PRO A 1 87 ? 28.334 -2.407 -3.878 1.00 47.97 87 PRO A C 1
ATOM 720 O O . PRO A 1 87 ? 29.312 -1.909 -4.436 1.00 47.97 87 PRO A O 1
ATOM 723 N N . GLU A 1 88 ? 27.561 -3.309 -4.481 1.00 43.53 88 GLU A N 1
ATOM 724 C CA . GLU A 1 88 ? 27.750 -3.730 -5.860 1.00 43.53 88 GLU A CA 1
ATOM 725 C C . GLU A 1 88 ? 27.610 -2.510 -6.778 1.00 43.53 88 GLU A C 1
ATOM 727 O O . GLU A 1 88 ? 26.520 -2.065 -7.124 1.00 43.53 88 GLU A O 1
ATOM 732 N N . ILE A 1 89 ? 28.748 -2.010 -7.259 1.00 48.16 89 ILE A N 1
ATOM 733 C CA . ILE A 1 89 ? 28.848 -1.193 -8.479 1.00 48.16 89 ILE A CA 1
ATOM 734 C C . ILE A 1 89 ? 28.695 -2.108 -9.724 1.00 48.16 89 ILE A C 1
ATOM 736 O O . ILE A 1 89 ? 28.872 -1.692 -10.867 1.00 48.16 89 ILE A O 1
ATOM 740 N N . THR A 1 90 ? 28.365 -3.388 -9.533 1.00 45.22 90 THR A N 1
ATOM 741 C CA . THR A 1 90 ? 28.520 -4.460 -10.521 1.00 45.22 90 THR A CA 1
ATOM 742 C C . THR A 1 90 ? 27.216 -5.200 -10.800 1.00 45.22 90 THR A C 1
ATOM 744 O O . THR A 1 90 ? 27.178 -6.421 -10.837 1.00 45.22 90 THR A O 1
ATOM 747 N N . GLY A 1 91 ? 26.146 -4.456 -11.072 1.00 40.78 91 GLY A N 1
ATOM 748 C CA . GLY A 1 91 ? 24.896 -4.995 -11.606 1.00 40.78 91 GLY A CA 1
ATOM 749 C C . GLY A 1 91 ? 24.572 -4.394 -12.971 1.00 40.78 91 GLY A C 1
ATOM 750 O O . GLY A 1 91 ? 23.761 -3.484 -13.076 1.00 40.78 91 GLY A O 1
ATOM 751 N N . THR A 1 92 ? 25.181 -4.899 -14.046 1.00 43.56 92 THR A N 1
ATOM 752 C CA . THR A 1 92 ? 24.721 -4.693 -15.443 1.00 43.56 92 THR A CA 1
ATOM 753 C C . THR A 1 92 ? 24.735 -3.269 -16.039 1.00 43.56 92 THR A C 1
ATOM 755 O O . THR A 1 92 ? 23.912 -2.958 -16.897 1.00 43.56 92 THR A O 1
ATOM 758 N N . HIS A 1 93 ? 25.714 -2.417 -15.716 1.00 45.41 93 HIS A N 1
ATOM 759 C CA . HIS A 1 93 ? 26.001 -1.229 -16.537 1.00 45.41 93 HIS A CA 1
ATOM 760 C C . HIS A 1 93 ? 27.507 -1.039 -16.768 1.00 45.41 93 HIS A C 1
ATOM 762 O O . HIS A 1 93 ? 28.316 -1.146 -15.853 1.00 45.41 93 HIS A O 1
ATOM 768 N N . ASN A 1 94 ? 27.876 -0.792 -18.029 1.00 45.97 94 ASN A N 1
ATOM 769 C CA . ASN A 1 94 ? 29.249 -0.632 -18.514 1.00 45.97 94 ASN A CA 1
ATOM 770 C C . ASN A 1 94 ? 30.102 0.244 -17.564 1.00 45.97 94 ASN A C 1
ATOM 772 O O . ASN A 1 94 ? 29.793 1.431 -17.416 1.00 45.97 94 ASN A O 1
ATOM 776 N N . PRO A 1 95 ? 31.217 -0.255 -16.993 1.00 49.44 95 PRO A N 1
ATOM 777 C CA . PRO A 1 95 ? 32.074 0.524 -16.086 1.00 49.44 95 PRO A CA 1
ATOM 778 C C . PRO A 1 95 ? 32.677 1.772 -16.758 1.00 49.44 95 PRO A C 1
ATOM 780 O O . PRO A 1 95 ? 33.041 2.741 -16.090 1.00 49.44 95 PRO A O 1
ATOM 783 N N . VAL A 1 96 ? 32.741 1.778 -18.093 1.00 50.34 96 VAL A N 1
ATOM 784 C CA . VAL A 1 96 ? 33.162 2.922 -18.916 1.00 50.34 96 VAL A CA 1
ATOM 785 C C . VAL A 1 96 ? 32.157 4.082 -18.839 1.00 50.34 96 VAL A C 1
ATOM 787 O O . VAL A 1 96 ? 32.570 5.237 -18.750 1.00 50.34 96 VAL A O 1
ATOM 790 N N . SER A 1 97 ? 30.853 3.782 -18.777 1.00 55.62 97 SER A N 1
ATOM 791 C CA . SER A 1 97 ? 29.779 4.784 -18.719 1.00 55.62 97 SER A CA 1
ATOM 792 C C . SER A 1 97 ? 29.760 5.517 -17.376 1.00 55.62 97 SER A C 1
ATOM 794 O O . SER A 1 97 ? 29.570 6.728 -17.347 1.00 55.62 97 SER A O 1
ATOM 796 N N . ASN A 1 98 ? 30.036 4.815 -16.269 1.00 62.84 98 ASN A N 1
ATOM 797 C CA . ASN A 1 98 ? 30.093 5.426 -14.935 1.00 62.84 98 ASN A CA 1
ATOM 798 C C . ASN A 1 98 ? 31.301 6.353 -14.762 1.00 62.84 98 ASN A C 1
ATOM 800 O O . ASN A 1 98 ? 31.180 7.402 -14.139 1.00 62.84 98 ASN A O 1
ATOM 804 N N . LYS A 1 99 ? 32.460 6.022 -15.345 1.00 68.62 99 LYS A N 1
ATOM 805 C CA . LYS A 1 99 ? 33.636 6.908 -15.294 1.00 68.62 99 LYS A CA 1
ATOM 806 C C . LYS A 1 99 ? 33.435 8.183 -16.113 1.00 68.62 99 LYS A C 1
ATOM 808 O O . LYS A 1 99 ? 33.870 9.247 -15.684 1.00 68.62 99 LYS A O 1
ATOM 813 N N . GLN A 1 100 ? 32.800 8.088 -17.282 1.00 66.69 100 GLN A N 1
ATOM 814 C CA . GLN A 1 100 ? 32.451 9.265 -18.086 1.00 66.69 100 GLN A CA 1
ATOM 815 C C . GLN A 1 100 ? 31.391 10.121 -17.391 1.00 66.69 100 GLN A C 1
ATOM 817 O O . GLN A 1 100 ? 31.568 11.330 -17.307 1.00 66.69 100 GLN A O 1
ATOM 822 N N . PHE A 1 101 ? 30.375 9.491 -16.801 1.00 69.19 101 PHE A N 1
ATOM 823 C CA . PHE A 1 101 ? 29.352 10.173 -16.011 1.00 69.19 101 PHE A CA 1
ATOM 824 C C . PHE A 1 101 ? 29.922 10.877 -14.769 1.00 69.19 101 PHE A C 1
ATOM 826 O O . PHE A 1 101 ? 29.591 12.020 -14.489 1.00 69.19 101 PHE A O 1
ATOM 833 N N . GLN A 1 102 ? 30.839 10.248 -14.030 1.00 72.50 102 GLN A N 1
ATOM 834 C CA . GLN A 1 102 ? 31.491 10.906 -12.890 1.00 72.50 102 GLN A CA 1
ATOM 835 C C . GLN A 1 102 ? 32.348 12.099 -13.326 1.00 72.50 102 GLN A C 1
ATOM 837 O O . GLN A 1 102 ? 32.374 13.125 -12.651 1.00 72.50 102 GLN A O 1
ATOM 842 N N . LYS A 1 103 ? 33.032 11.997 -14.472 1.00 74.88 103 LYS A N 1
ATOM 843 C CA . LYS A 1 103 ? 33.781 13.124 -15.043 1.00 74.88 103 LYS A CA 1
ATOM 844 C C . LYS A 1 103 ? 32.861 14.260 -15.486 1.00 74.88 103 LYS A C 1
ATOM 846 O O . LYS A 1 103 ? 33.202 15.411 -15.245 1.00 74.88 103 LYS A O 1
ATOM 851 N N . SER A 1 104 ? 31.721 13.946 -16.104 1.00 70.31 104 SER A N 1
ATOM 852 C CA . SER A 1 104 ? 30.732 14.947 -16.512 1.00 70.31 104 SER A CA 1
ATOM 853 C C . SER A 1 104 ? 30.102 15.629 -15.301 1.00 70.31 104 SER A C 1
ATOM 855 O O . SER A 1 104 ? 29.944 16.841 -15.301 1.00 70.31 104 SER A O 1
ATOM 857 N N . LEU A 1 105 ? 29.828 14.874 -14.234 1.00 73.75 105 LEU A N 1
ATOM 858 C CA . LEU A 1 105 ? 29.288 15.394 -12.981 1.00 73.75 105 LEU A CA 1
ATOM 859 C C . LEU A 1 105 ? 30.255 16.367 -12.295 1.00 73.75 105 LEU A C 1
ATOM 861 O O . LEU A 1 105 ? 29.854 17.453 -11.897 1.00 73.75 105 LEU A O 1
ATOM 865 N N . ASN A 1 106 ? 31.539 16.004 -12.220 1.00 77.12 106 ASN A N 1
ATOM 866 C CA . ASN A 1 106 ? 32.579 16.847 -11.624 1.00 77.12 106 ASN A CA 1
ATOM 867 C C . ASN A 1 106 ? 32.902 18.102 -12.457 1.00 77.12 106 ASN A C 1
ATOM 869 O O . ASN A 1 106 ? 33.542 19.017 -11.946 1.00 77.12 106 ASN A O 1
ATOM 873 N N . ALA A 1 107 ? 32.508 18.139 -13.734 1.00 78.19 107 ALA A N 1
ATOM 874 C CA . ALA A 1 107 ? 32.699 19.294 -14.610 1.00 78.19 107 ALA A CA 1
ATOM 875 C C . ALA A 1 107 ? 31.581 20.345 -14.476 1.00 78.19 107 ALA A C 1
ATOM 877 O O . ALA A 1 107 ? 31.754 21.474 -14.933 1.00 78.19 107 ALA A O 1
ATOM 878 N N . ILE A 1 108 ? 30.444 19.994 -13.865 1.00 79.38 108 ILE A N 1
ATOM 879 C CA . ILE A 1 108 ? 29.313 20.903 -13.663 1.00 79.38 108 ILE A CA 1
ATOM 880 C C . ILE A 1 108 ? 29.534 21.691 -12.357 1.00 79.38 108 ILE A C 1
ATOM 882 O O . ILE A 1 108 ? 29.813 21.081 -11.322 1.00 79.38 108 ILE A O 1
ATOM 886 N N . PRO A 1 109 ? 29.383 23.031 -12.351 1.00 85.25 109 PRO A N 1
ATOM 887 C CA . PRO A 1 109 ? 29.412 23.817 -11.121 1.00 85.25 109 PRO A CA 1
ATOM 888 C C . PRO A 1 109 ? 28.346 23.350 -10.123 1.00 85.25 109 PRO A C 1
ATOM 890 O O . PRO A 1 109 ? 27.215 23.044 -10.503 1.00 85.25 109 PRO A O 1
ATOM 893 N N . GLN A 1 110 ? 28.690 23.341 -8.835 1.00 82.81 110 GLN A N 1
ATOM 894 C CA . GLN A 1 110 ? 27.834 22.796 -7.777 1.00 82.81 110 GLN A CA 1
ATOM 895 C C . GLN A 1 110 ? 26.434 23.437 -7.733 1.00 82.81 110 GLN A C 1
ATOM 897 O O . GLN A 1 110 ? 25.447 22.725 -7.555 1.00 82.81 110 GLN A O 1
ATOM 902 N N . GLU A 1 111 ? 26.334 24.752 -7.937 1.00 84.25 111 GLU A N 1
ATOM 903 C CA . GLU A 1 111 ? 25.053 25.474 -7.938 1.00 84.25 111 GLU A CA 1
ATOM 904 C C . GLU A 1 111 ? 24.146 25.033 -9.096 1.00 84.25 111 GLU A C 1
ATOM 906 O O . GLU A 1 111 ? 22.975 24.710 -8.888 1.00 84.25 111 GLU A O 1
ATOM 911 N N . THR A 1 112 ? 24.702 24.931 -10.307 1.00 81.75 112 THR A N 1
ATOM 912 C CA . THR A 1 112 ? 23.980 24.457 -11.496 1.00 81.75 112 THR A CA 1
ATOM 913 C C . THR A 1 112 ? 23.550 23.005 -11.333 1.00 81.75 112 THR A C 1
ATOM 915 O O . THR A 1 112 ? 22.426 22.650 -11.683 1.00 81.75 112 THR A O 1
ATOM 918 N N . PHE A 1 113 ? 24.417 22.163 -10.762 1.00 83.88 113 PHE A N 1
ATOM 919 C CA . PHE A 1 113 ? 24.084 20.774 -10.467 1.00 83.88 113 PHE A CA 1
ATOM 920 C C . PHE A 1 113 ? 22.900 20.674 -9.501 1.00 83.88 113 PHE A C 1
ATOM 922 O O . PHE A 1 113 ? 21.955 19.946 -9.787 1.00 83.88 113 PHE A O 1
ATOM 929 N N . GLN A 1 114 ? 22.916 21.419 -8.392 1.00 84.81 114 GLN A N 1
ATOM 930 C CA . GLN A 1 114 ? 21.843 21.386 -7.394 1.00 84.81 114 GLN A CA 1
ATOM 931 C C . GLN A 1 114 ? 20.508 21.869 -7.966 1.00 84.81 114 GLN A C 1
ATOM 933 O O . GLN A 1 114 ? 19.488 21.215 -7.763 1.00 84.81 114 GLN A O 1
ATOM 938 N N . GLN A 1 115 ? 20.500 22.968 -8.726 1.00 87.06 115 GLN A N 1
ATOM 939 C CA . GLN A 1 115 ? 19.279 23.473 -9.364 1.00 87.06 115 GLN A CA 1
ATOM 940 C C . GLN A 1 115 ? 18.699 22.469 -10.367 1.00 87.06 115 GLN A C 1
ATOM 942 O O . GLN A 1 115 ? 17.497 22.194 -10.349 1.00 87.06 115 GLN A O 1
ATOM 947 N N . GLN A 1 116 ? 19.550 21.885 -11.215 1.00 82.06 116 GLN A N 1
ATOM 948 C CA . GLN A 1 116 ? 19.133 20.888 -12.202 1.00 82.06 116 GLN A CA 1
ATOM 949 C C . GLN A 1 116 ? 18.676 19.592 -11.531 1.00 82.06 116 GLN A C 1
ATOM 951 O O . GLN A 1 116 ? 17.635 19.051 -11.893 1.00 82.06 116 GLN A O 1
ATOM 956 N N . PHE A 1 117 ? 19.399 19.120 -10.513 1.00 84.75 117 PHE A N 1
ATOM 957 C CA . PHE A 1 117 ? 19.017 17.948 -9.733 1.00 84.75 117 PHE A CA 1
ATOM 958 C C . PHE A 1 117 ? 17.652 18.142 -9.077 1.00 84.75 117 PHE A C 1
ATOM 960 O O . PHE A 1 117 ? 16.779 17.301 -9.263 1.00 84.75 117 PHE A O 1
ATOM 967 N N . ASN A 1 118 ? 17.442 19.263 -8.381 1.00 85.94 118 ASN A N 1
ATOM 968 C CA . ASN A 1 118 ? 16.168 19.561 -7.732 1.00 85.94 118 ASN A CA 1
ATOM 969 C C . ASN A 1 118 ? 15.036 19.636 -8.760 1.00 85.94 118 ASN A C 1
ATOM 971 O O . ASN A 1 118 ? 14.010 18.996 -8.579 1.00 85.94 118 ASN A O 1
ATOM 975 N N . THR A 1 119 ? 15.241 20.328 -9.884 1.00 86.38 119 THR A N 1
ATOM 976 C CA . THR A 1 119 ? 14.234 20.418 -10.957 1.00 86.38 119 THR A CA 1
ATOM 977 C C . THR A 1 119 ? 13.864 19.035 -11.501 1.00 86.38 119 THR A C 1
ATOM 979 O O . THR A 1 119 ? 12.686 18.707 -11.645 1.00 86.38 119 THR A O 1
ATOM 982 N N . MET A 1 120 ? 14.863 18.192 -11.770 1.00 80.50 120 MET A N 1
ATOM 983 C CA . MET A 1 120 ? 14.656 16.838 -12.288 1.00 80.50 120 MET A CA 1
ATOM 984 C C . MET A 1 120 ? 13.999 15.922 -11.251 1.00 80.50 120 MET A C 1
ATOM 986 O O . MET A 1 120 ? 13.117 15.138 -11.593 1.00 80.50 120 MET A O 1
ATOM 990 N N . PHE A 1 121 ? 14.393 16.031 -9.983 1.00 83.62 121 PHE A N 1
ATOM 991 C CA . PHE A 1 121 ? 13.804 15.274 -8.884 1.00 83.62 121 PHE A CA 1
ATOM 992 C C . PHE A 1 121 ? 12.332 15.648 -8.677 1.00 83.62 121 PHE A C 1
ATOM 994 O O . PHE A 1 121 ? 11.476 14.766 -8.638 1.00 83.62 121 PHE A O 1
ATOM 1001 N N . GLU A 1 122 ? 12.021 16.944 -8.637 1.00 82.88 122 GLU A N 1
ATOM 1002 C CA . GLU A 1 122 ? 10.653 17.454 -8.509 1.00 82.88 122 GLU A CA 1
ATOM 1003 C C . GLU A 1 122 ? 9.770 17.031 -9.695 1.00 82.88 122 GLU A C 1
ATOM 1005 O O . GLU A 1 122 ? 8.592 16.742 -9.506 1.00 82.88 122 GLU A O 1
ATOM 1010 N N . THR A 1 123 ? 10.337 16.931 -10.903 1.00 82.44 123 THR A N 1
ATOM 1011 C CA . THR A 1 123 ? 9.603 16.524 -12.115 1.00 82.44 123 THR A CA 1
ATOM 1012 C C . THR A 1 123 ? 9.360 15.013 -12.181 1.00 82.44 123 THR A C 1
ATOM 1014 O O . THR A 1 123 ? 8.276 14.579 -12.565 1.00 82.44 123 THR A O 1
ATOM 1017 N N . HIS A 1 124 ? 10.367 14.197 -11.849 1.00 75.31 124 HIS A N 1
ATOM 1018 C CA . HIS A 1 124 ? 10.347 12.755 -12.132 1.00 75.31 124 HIS A CA 1
ATOM 1019 C C . HIS A 1 124 ? 10.127 11.866 -10.901 1.00 75.31 124 HIS A C 1
ATOM 1021 O O . HIS A 1 124 ? 9.625 10.753 -11.048 1.00 75.31 124 HIS A O 1
ATOM 1027 N N . MET A 1 125 ? 10.511 12.315 -9.703 1.00 71.44 125 MET A N 1
ATOM 1028 C CA . MET A 1 125 ? 10.549 11.483 -8.488 1.00 71.44 125 MET A CA 1
ATOM 1029 C C . MET A 1 125 ? 9.566 11.914 -7.401 1.00 71.44 125 MET A C 1
ATOM 1031 O O . MET A 1 125 ? 9.309 11.146 -6.472 1.00 71.44 125 MET A O 1
ATOM 1035 N N . LYS A 1 126 ? 8.998 13.118 -7.494 1.00 67.81 126 LYS A N 1
ATOM 1036 C CA . LYS A 1 126 ? 8.027 13.595 -6.515 1.00 67.81 126 LYS A CA 1
ATOM 1037 C C . LYS A 1 126 ? 6.722 12.813 -6.627 1.00 67.81 126 LYS A C 1
ATOM 1039 O O . LYS A 1 126 ? 6.033 12.869 -7.643 1.00 67.81 126 LYS A O 1
ATOM 1044 N N . LYS A 1 127 ? 6.360 12.113 -5.552 1.00 69.44 127 LYS A N 1
ATOM 1045 C CA . LYS A 1 127 ? 4.976 11.679 -5.346 1.00 69.44 127 LYS A CA 1
ATOM 1046 C C . LYS A 1 127 ? 4.139 12.935 -5.101 1.00 69.44 127 LYS A C 1
ATOM 1048 O O . LYS A 1 127 ? 4.510 13.767 -4.271 1.00 69.44 127 LYS A O 1
ATOM 1053 N N . THR A 1 128 ? 3.053 13.106 -5.847 1.00 64.12 128 THR A N 1
ATOM 1054 C CA . THR A 1 128 ? 2.086 14.175 -5.587 1.00 64.12 128 THR A CA 1
ATOM 1055 C C . THR A 1 128 ? 1.424 13.877 -4.253 1.00 64.12 128 THR A C 1
ATOM 1057 O O . THR A 1 128 ? 0.625 12.955 -4.163 1.00 64.12 128 THR A O 1
ATOM 1060 N N . ILE A 1 129 ? 1.805 14.612 -3.211 1.00 66.25 129 ILE A N 1
ATOM 1061 C CA . ILE A 1 129 ? 1.131 14.526 -1.918 1.00 66.25 129 ILE A CA 1
ATOM 1062 C C . ILE A 1 129 ? -0.258 15.120 -2.118 1.00 66.25 129 ILE A C 1
ATOM 1064 O O . ILE A 1 129 ? -0.368 16.283 -2.516 1.00 66.25 129 ILE A O 1
ATOM 1068 N N . ASP A 1 130 ? -1.296 14.336 -1.851 1.00 67.81 130 ASP A N 1
ATOM 1069 C CA . ASP A 1 130 ? -2.655 14.852 -1.827 1.00 67.81 130 ASP A CA 1
ATOM 1070 C C . ASP A 1 130 ? -2.816 15.814 -0.639 1.00 67.81 130 ASP A C 1
ATOM 1072 O O . ASP A 1 130 ? -2.905 15.422 0.529 1.00 67.81 130 ASP A O 1
ATOM 1076 N N . THR A 1 131 ? -2.816 17.110 -0.941 1.00 70.81 131 THR A N 1
ATOM 1077 C CA . THR A 1 131 ? -3.019 18.162 0.053 1.00 70.81 131 THR A CA 1
ATOM 1078 C C . THR A 1 131 ? -4.460 18.210 0.564 1.00 70.81 131 THR A C 1
ATOM 1080 O O . THR A 1 131 ? -4.678 18.699 1.672 1.00 70.81 131 THR A O 1
ATOM 1083 N N . GLU A 1 132 ? -5.441 17.682 -0.181 1.00 75.19 132 GLU A N 1
ATOM 1084 C CA . GLU A 1 132 ? -6.847 17.658 0.245 1.00 75.19 132 GLU A CA 1
ATOM 1085 C C . GLU A 1 132 ? -7.056 16.718 1.437 1.00 75.19 132 GLU A C 1
ATOM 1087 O O . GLU A 1 132 ? -7.783 17.059 2.375 1.00 75.19 132 GLU A O 1
ATOM 1092 N N . LYS A 1 133 ? -6.339 15.586 1.480 1.00 71.88 133 LYS A N 1
ATOM 1093 C CA . LYS A 1 133 ? -6.380 14.621 2.596 1.00 71.88 133 LYS A CA 1
ATOM 1094 C C . LYS A 1 133 ? -6.116 15.271 3.957 1.00 71.88 133 LYS A C 1
ATOM 1096 O O . LYS A 1 133 ? -6.723 14.865 4.950 1.00 71.88 133 LYS A O 1
ATOM 1101 N N . ASN A 1 134 ? -5.253 16.288 4.001 1.00 75.94 134 ASN A N 1
ATOM 1102 C CA . ASN A 1 134 ? -4.856 16.998 5.221 1.00 75.94 134 ASN A CA 1
ATOM 1103 C C . ASN A 1 134 ? -5.514 18.377 5.376 1.00 75.94 134 ASN A C 1
ATOM 1105 O O . ASN A 1 134 ? -5.295 19.037 6.391 1.00 75.94 134 ASN A O 1
ATOM 1109 N N . ALA A 1 135 ? -6.356 18.800 4.428 1.00 82.00 135 ALA A N 1
ATOM 1110 C CA . ALA A 1 135 ? -7.007 20.110 4.461 1.00 82.00 135 ALA A CA 1
ATOM 1111 C C . ALA A 1 135 ? -7.871 20.315 5.717 1.00 82.00 135 ALA A C 1
ATOM 1113 O O . ALA A 1 135 ? -7.988 21.434 6.212 1.00 82.00 135 ALA A O 1
ATOM 1114 N N . TRP A 1 136 ? -8.413 19.231 6.283 1.00 79.06 136 TRP A N 1
ATOM 1115 C CA . TRP A 1 136 ? -9.175 19.272 7.535 1.00 79.06 136 TRP A CA 1
ATOM 1116 C C . TRP A 1 136 ? -8.368 19.819 8.723 1.00 79.06 136 TRP A C 1
ATOM 1118 O O . TRP A 1 136 ? -8.964 20.351 9.649 1.00 79.06 136 TRP A O 1
ATOM 1128 N N . PHE A 1 137 ? -7.036 19.692 8.712 1.00 81.81 137 PHE A N 1
ATOM 1129 C CA . PHE A 1 137 ? -6.176 20.165 9.800 1.00 81.81 137 PHE A CA 1
ATOM 1130 C C . PHE A 1 137 ? -5.913 21.677 9.730 1.00 81.81 137 PHE A C 1
ATOM 1132 O O . PHE A 1 137 ? -5.489 22.281 10.708 1.00 81.81 137 PHE A O 1
ATOM 1139 N N . SER A 1 138 ? -6.154 22.298 8.572 1.00 83.62 138 SER A N 1
ATOM 1140 C CA . SER A 1 138 ? -5.974 23.740 8.362 1.00 83.62 138 SER A CA 1
ATOM 1141 C C . SER A 1 138 ? -7.262 24.547 8.547 1.00 83.62 138 SER A C 1
ATOM 1143 O O . SER A 1 138 ? -7.219 25.772 8.491 1.00 83.62 138 SER A O 1
ATOM 1145 N N . GLN A 1 139 ? -8.404 23.884 8.736 1.00 80.75 139 GLN A N 1
ATOM 1146 C CA . GLN A 1 139 ? -9.688 24.536 8.980 1.00 80.75 139 GLN A CA 1
ATOM 1147 C C . GLN A 1 139 ? -9.813 24.866 10.475 1.00 80.75 139 GLN A C 1
ATOM 1149 O O . GLN A 1 139 ? -9.724 23.976 11.313 1.00 80.75 139 GLN A O 1
ATOM 1154 N N . GLU A 1 140 ? -10.035 26.140 10.812 1.00 72.44 140 GLU A N 1
ATOM 1155 C CA . GLU A 1 140 ? -10.329 26.584 12.192 1.00 72.44 140 GLU A CA 1
ATOM 1156 C C . GLU A 1 140 ? -11.819 26.437 12.560 1.00 72.44 140 GLU A C 1
ATOM 1158 O O . GLU A 1 140 ? -12.243 26.809 13.654 1.00 72.44 140 GLU A O 1
ATOM 1163 N N . GLU A 1 141 ? -12.632 25.911 11.644 1.00 73.62 141 GLU A N 1
ATOM 1164 C CA . GLU A 1 141 ? -14.068 25.741 11.836 1.00 73.62 141 GLU A CA 1
ATOM 1165 C C . GLU A 1 141 ? -14.349 24.614 12.839 1.00 73.62 141 GLU A C 1
ATOM 1167 O O . GLU A 1 141 ? -13.807 23.509 12.745 1.00 73.62 141 GLU A O 1
ATOM 1172 N N . SER A 1 142 ? -15.197 24.896 13.832 1.00 67.94 142 SER A N 1
ATOM 1173 C CA . SER A 1 142 ? -15.612 23.880 14.797 1.00 67.94 142 SER A CA 1
ATOM 1174 C C . SER A 1 142 ? -16.437 22.810 14.087 1.00 67.94 142 SER A C 1
ATOM 1176 O O . SER A 1 142 ? -17.454 23.113 13.473 1.00 67.94 142 SER A O 1
ATOM 1178 N N . LEU A 1 143 ? -16.058 21.538 14.242 1.00 67.94 143 LEU A N 1
ATOM 1179 C CA . LEU A 1 143 ? -16.824 20.393 13.724 1.00 67.94 143 LEU A CA 1
ATOM 1180 C C . LEU A 1 143 ? -18.228 20.283 14.342 1.00 67.94 143 LEU A C 1
ATOM 1182 O O . LEU A 1 143 ? -19.091 19.589 13.806 1.00 67.94 143 LEU A O 1
ATOM 1186 N N . TYR A 1 144 ? -18.446 20.938 15.483 1.00 70.56 144 TYR A N 1
ATOM 1187 C CA . TYR A 1 144 ? -19.698 20.907 16.223 1.00 70.56 144 TYR A CA 1
ATOM 1188 C C . TYR A 1 144 ? -20.142 22.335 16.546 1.00 70.56 144 TYR A C 1
ATOM 1190 O O . TYR A 1 144 ? -19.470 23.052 17.291 1.00 70.56 144 TYR A O 1
ATOM 1198 N N . GLU A 1 145 ? -21.292 22.736 16.011 1.00 65.25 145 GLU A N 1
ATOM 1199 C CA . GLU A 1 145 ? -21.947 24.020 16.289 1.00 65.25 145 GLU A CA 1
ATOM 1200 C C . GLU A 1 145 ? -23.159 23.828 17.217 1.00 65.25 145 GLU A C 1
ATOM 1202 O O . GLU A 1 145 ? -24.276 24.241 16.915 1.00 65.25 145 GLU A O 1
ATOM 1207 N N . ASP A 1 146 ? -22.978 23.166 18.362 1.00 66.62 146 ASP A N 1
ATOM 1208 C CA . ASP A 1 146 ? -24.036 23.105 19.377 1.00 66.62 146 ASP A CA 1
ATOM 1209 C C . ASP A 1 146 ? -23.837 24.246 20.389 1.00 66.62 146 ASP A C 1
ATOM 1211 O O . ASP A 1 146 ? -22.892 24.263 21.181 1.00 66.62 146 ASP A O 1
ATOM 1215 N N . THR A 1 147 ? -24.757 25.215 20.395 1.00 65.12 147 THR A N 1
ATOM 1216 C CA . THR A 1 147 ? -24.820 26.260 21.429 1.00 65.12 147 THR A CA 1
ATOM 1217 C C . THR A 1 147 ? -25.405 25.676 22.714 1.00 65.12 147 THR A C 1
ATOM 1219 O O . THR A 1 147 ? -26.607 25.722 22.973 1.00 65.12 147 THR A O 1
ATOM 1222 N N . ILE A 1 148 ? -24.540 25.087 23.540 1.00 71.44 148 ILE A N 1
ATOM 1223 C CA . ILE A 1 148 ? -24.930 24.534 24.840 1.00 71.44 148 ILE A CA 1
ATOM 1224 C C . ILE A 1 148 ? -25.026 25.679 25.852 1.00 71.44 148 ILE A C 1
ATOM 1226 O O . ILE A 1 148 ? -24.020 26.263 26.244 1.00 71.44 148 ILE A O 1
ATOM 1230 N N . THR A 1 149 ? -26.243 25.988 26.300 1.00 73.19 149 THR A N 1
ATOM 1231 C CA . THR A 1 149 ? -26.483 27.050 27.299 1.00 73.19 149 THR A CA 1
ATOM 1232 C C . THR A 1 149 ? -26.762 26.509 28.703 1.00 73.19 149 THR A C 1
ATOM 1234 O O . THR A 1 149 ? -26.667 27.250 29.678 1.00 73.19 149 THR A O 1
ATOM 1237 N N . ASN A 1 150 ? -27.080 25.215 28.831 1.00 80.56 150 ASN A N 1
ATOM 1238 C CA . ASN A 1 150 ? -27.428 24.569 30.098 1.00 80.56 150 ASN A CA 1
ATOM 1239 C C . ASN A 1 150 ? -26.905 23.120 30.156 1.00 80.56 150 ASN A C 1
ATOM 1241 O O . ASN A 1 150 ? -26.895 22.411 29.150 1.00 80.56 150 ASN A O 1
ATOM 1245 N N . THR A 1 151 ? -26.544 22.645 31.350 1.00 76.38 151 THR A N 1
ATOM 1246 C CA . THR A 1 151 ? -26.085 21.273 31.624 1.00 76.38 151 THR A CA 1
ATOM 1247 C C . THR A 1 151 ? -27.100 20.207 31.205 1.00 76.38 151 THR A C 1
ATOM 1249 O O . THR A 1 151 ? -26.704 19.147 30.731 1.00 76.38 151 THR A O 1
ATOM 1252 N N . GLY A 1 152 ? -28.405 20.491 31.278 1.00 78.50 152 GLY A N 1
ATOM 1253 C CA . GLY A 1 152 ? -29.447 19.576 30.787 1.00 78.50 152 GLY A CA 1
ATOM 1254 C C . GLY A 1 152 ? -29.430 19.358 29.265 1.00 78.50 152 GLY A C 1
ATOM 1255 O O . GLY A 1 152 ? -29.804 18.290 28.790 1.00 78.50 152 GLY A O 1
ATOM 1256 N N . GLN A 1 153 ? -28.951 20.337 28.491 1.00 82.19 153 GLN A N 1
ATOM 1257 C CA . GLN A 1 153 ? -28.822 20.236 27.030 1.00 82.19 153 GLN A CA 1
ATOM 1258 C C . GLN A 1 153 ? -27.539 19.503 26.610 1.00 82.19 153 GLN A C 1
ATOM 1260 O O . GLN A 1 153 ? -27.444 19.027 25.480 1.00 82.19 153 GLN A O 1
ATOM 1265 N N . MET A 1 154 ? -26.575 19.363 27.527 1.00 80.88 154 MET A N 1
ATOM 1266 C CA . MET A 1 154 ? -25.285 18.726 27.264 1.00 80.88 154 MET A CA 1
ATOM 1267 C C . MET A 1 154 ? -25.433 17.248 26.888 1.00 80.88 154 MET A C 1
ATOM 1269 O O . MET A 1 154 ? -24.740 16.785 25.988 1.00 80.88 154 MET A O 1
ATOM 1273 N N . SER A 1 155 ? -26.357 16.515 27.523 1.00 82.75 155 SER A N 1
ATOM 1274 C CA . SER A 1 155 ? -26.593 15.099 27.197 1.00 82.75 155 SER A CA 1
ATOM 1275 C C . SER A 1 155 ? -27.061 14.933 25.751 1.00 82.75 155 SER A C 1
ATOM 1277 O O . SER A 1 155 ? -26.514 14.121 25.012 1.00 82.75 155 SER A O 1
ATOM 1279 N N . ALA A 1 156 ? -28.024 15.755 25.323 1.00 83.69 156 ALA A N 1
ATOM 1280 C CA . ALA A 1 156 ? -28.560 15.703 23.967 1.00 83.69 156 ALA A CA 1
ATOM 1281 C C . ALA A 1 156 ? -27.518 16.121 22.915 1.00 83.69 156 ALA A C 1
ATOM 1283 O O . ALA A 1 156 ? -27.452 15.511 21.849 1.00 83.69 156 ALA A O 1
ATOM 1284 N N . ALA A 1 157 ? -26.686 17.123 23.220 1.00 84.50 157 ALA A N 1
ATOM 1285 C CA . ALA A 1 157 ? -25.579 17.535 22.356 1.00 84.50 157 ALA A CA 1
ATOM 1286 C C . ALA A 1 157 ? -24.528 16.417 22.209 1.00 84.50 157 ALA A C 1
ATOM 1288 O O . ALA A 1 157 ? -24.150 16.052 21.096 1.00 84.50 157 ALA A O 1
ATOM 1289 N N . LEU A 1 158 ? -24.120 15.781 23.315 1.00 85.50 158 LEU A N 1
ATOM 1290 C CA . LEU A 1 158 ? -23.200 14.639 23.278 1.00 85.50 158 LEU A CA 1
ATOM 1291 C C . LEU A 1 158 ? -23.774 13.453 22.494 1.00 85.50 158 LEU A C 1
ATOM 1293 O O . LEU A 1 158 ? -23.041 12.806 21.750 1.00 85.50 158 LEU A O 1
ATOM 1297 N N . ASP A 1 159 ? -25.072 13.174 22.607 1.00 85.62 159 ASP A N 1
ATOM 1298 C CA . ASP A 1 159 ? -25.698 12.087 21.851 1.00 85.62 159 ASP A CA 1
ATOM 1299 C C . ASP A 1 159 ? -25.762 12.358 20.343 1.00 85.62 159 ASP A C 1
ATOM 1301 O O . ASP A 1 159 ? -25.677 11.404 19.562 1.00 85.62 159 ASP A O 1
ATOM 1305 N N . ARG A 1 160 ? -25.858 13.628 19.920 1.00 85.69 160 ARG A N 1
ATOM 1306 C CA . ARG A 1 160 ? -25.723 14.033 18.508 1.00 85.69 160 ARG A CA 1
ATOM 1307 C C . ARG A 1 160 ? -24.291 13.869 18.012 1.00 85.69 160 ARG A C 1
ATOM 1309 O O . ARG A 1 160 ? -24.090 13.296 16.944 1.00 85.69 160 ARG A O 1
ATOM 1316 N N . ILE A 1 161 ? -23.306 14.292 18.806 1.00 85.50 161 ILE A N 1
ATOM 1317 C CA . ILE A 1 161 ? -21.880 14.104 18.497 1.00 85.50 161 ILE A CA 1
ATOM 1318 C C . ILE A 1 161 ? -21.574 12.615 18.295 1.00 85.50 161 ILE A C 1
ATOM 1320 O O . ILE A 1 161 ? -21.038 12.219 17.261 1.00 85.50 161 ILE A O 1
ATOM 1324 N N . LYS A 1 162 ? -21.999 11.762 19.237 1.00 87.44 162 LYS A N 1
ATOM 1325 C CA . LYS A 1 162 ? -21.821 10.306 19.140 1.00 87.44 162 LYS A CA 1
ATOM 1326 C C . LYS A 1 162 ? -22.505 9.713 17.908 1.00 87.44 162 LYS A C 1
ATOM 1328 O O . LYS A 1 162 ? -21.953 8.799 17.304 1.00 87.44 162 LYS A O 1
ATOM 1333 N N . GLN A 1 163 ? -23.684 10.217 17.526 1.00 85.69 163 GLN A N 1
ATOM 1334 C CA . GLN A 1 163 ? -24.380 9.788 16.307 1.00 85.69 163 GLN A CA 1
ATOM 1335 C C . GLN A 1 163 ? -23.562 10.062 15.054 1.00 85.69 163 GLN A C 1
ATOM 1337 O O . GLN A 1 163 ? -23.404 9.188 14.205 1.00 85.69 163 GLN A O 1
ATOM 1342 N N . HIS A 1 164 ? -23.068 11.293 14.941 1.00 85.25 164 HIS A N 1
ATOM 1343 C CA . HIS A 1 164 ? -22.285 11.723 13.798 1.00 85.25 164 HIS A CA 1
ATOM 1344 C C . HIS A 1 164 ? -20.990 10.913 13.702 1.00 85.25 164 HIS A C 1
ATOM 1346 O O . HIS A 1 164 ? -20.692 10.339 12.656 1.00 85.25 164 HIS A O 1
ATOM 1352 N N . GLN A 1 165 ? -20.297 10.746 14.828 1.00 85.94 165 GLN A N 1
ATOM 1353 C CA . GLN A 1 165 ? -19.098 9.923 14.920 1.00 85.94 165 GLN A CA 1
ATOM 1354 C C . GLN A 1 165 ? -19.347 8.462 14.502 1.00 85.94 165 GLN A C 1
ATOM 1356 O O . GLN A 1 165 ? -18.594 7.925 13.692 1.00 85.94 165 GLN A O 1
ATOM 1361 N N . GLN A 1 166 ? -20.418 7.818 14.985 1.00 82.94 166 GLN A N 1
ATOM 1362 C CA . GLN A 1 166 ? -20.765 6.445 14.584 1.00 82.94 166 GLN A CA 1
ATOM 1363 C C . GLN A 1 166 ? -20.995 6.302 13.069 1.00 82.94 166 GLN A C 1
ATOM 1365 O O . GLN A 1 166 ? -20.737 5.236 12.519 1.00 82.94 166 GLN A O 1
ATOM 1370 N N . SER A 1 167 ? -21.463 7.355 12.388 1.00 79.75 167 SER A N 1
ATOM 1371 C CA . SER A 1 167 ? -21.686 7.321 10.934 1.00 79.75 167 SER A CA 1
ATOM 1372 C C . SER A 1 167 ? -20.399 7.397 10.103 1.00 79.75 167 SER A C 1
ATOM 1374 O O . SER A 1 167 ? -20.380 6.932 8.966 1.00 79.75 167 SER A O 1
ATOM 1376 N N . ILE A 1 168 ? -19.327 7.960 10.667 1.00 81.62 168 ILE A N 1
ATOM 1377 C CA . ILE A 1 168 ? -18.043 8.166 9.979 1.00 81.62 168 ILE A CA 1
ATOM 1378 C C . ILE A 1 168 ? -17.066 7.029 10.295 1.00 81.62 168 ILE A C 1
ATOM 1380 O O . ILE A 1 168 ? -16.283 6.610 9.440 1.00 81.62 168 ILE A O 1
ATOM 1384 N N . VAL A 1 169 ? -17.103 6.506 11.522 1.00 80.69 169 VAL A N 1
ATOM 1385 C CA . VAL A 1 169 ? -16.167 5.478 11.978 1.00 80.69 169 VAL A CA 1
ATOM 1386 C C . VAL A 1 169 ? -16.539 4.113 11.401 1.00 80.69 169 VAL A C 1
ATOM 1388 O O . VAL A 1 169 ? -17.571 3.530 11.725 1.00 80.69 169 VAL A O 1
ATOM 1391 N N . LYS A 1 170 ? -15.642 3.548 10.588 1.00 80.00 170 LYS A N 1
ATOM 1392 C CA . LYS A 1 170 ? -15.781 2.187 10.057 1.00 80.00 170 LYS A CA 1
ATOM 1393 C C . LYS A 1 170 ? -15.747 1.154 11.190 1.00 80.00 170 LYS A C 1
ATOM 1395 O O . LYS A 1 170 ? -14.744 1.028 11.892 1.00 80.00 170 LYS A O 1
ATOM 1400 N N . TYR A 1 171 ? -16.803 0.352 11.314 1.00 79.81 171 TYR A N 1
ATOM 1401 C CA . TYR A 1 171 ? -16.810 -0.810 12.202 1.00 79.81 171 TYR A CA 1
ATOM 1402 C C . TYR A 1 171 ? -15.926 -1.923 11.625 1.00 79.81 171 TYR A C 1
ATOM 1404 O O . TYR A 1 171 ? -16.192 -2.434 10.538 1.00 79.81 171 TYR A O 1
ATOM 1412 N N . GLN A 1 172 ? -14.868 -2.292 12.348 1.00 69.81 172 GLN A N 1
ATOM 1413 C CA . GLN A 1 172 ? -13.918 -3.331 11.923 1.00 69.81 172 GLN A CA 1
ATOM 1414 C C . GLN A 1 172 ? -14.108 -4.671 12.653 1.00 69.81 172 GLN A C 1
ATOM 1416 O O . GLN A 1 172 ? -13.380 -5.620 12.388 1.00 69.81 172 GLN A O 1
ATOM 1421 N N . GLY A 1 173 ? -15.095 -4.778 13.549 1.00 74.38 173 GLY A N 1
ATOM 1422 C CA . GLY A 1 173 ? -15.323 -5.996 14.325 1.00 74.38 173 GLY A CA 1
ATOM 1423 C C . GLY A 1 173 ? -14.159 -6.344 15.258 1.00 74.38 173 GLY A C 1
ATOM 1424 O O . GLY A 1 173 ? -13.444 -5.468 15.748 1.00 74.38 173 GLY A O 1
ATOM 1425 N N . VAL A 1 174 ? -13.996 -7.639 15.534 1.00 73.44 174 VAL A N 1
ATOM 1426 C CA . VAL A 1 174 ? -12.880 -8.153 16.335 1.00 73.44 174 VAL A CA 1
ATOM 1427 C C . VAL A 1 174 ? -11.684 -8.354 15.418 1.00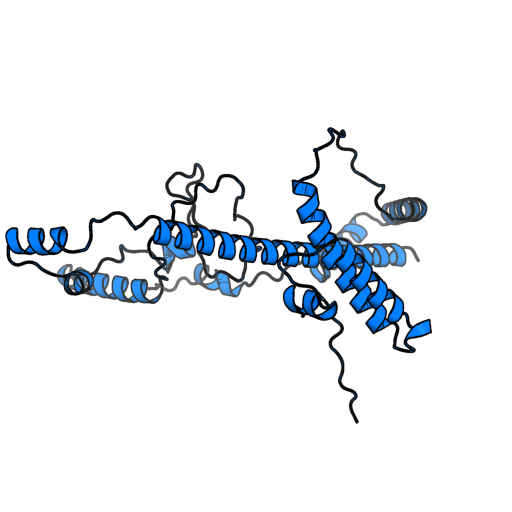 73.44 174 VAL A C 1
ATOM 1429 O O . VAL A 1 174 ? -11.620 -9.328 14.670 1.00 73.44 174 VAL A O 1
ATOM 1432 N N . ASN A 1 175 ? -10.725 -7.442 15.508 1.00 67.62 175 ASN A N 1
ATOM 1433 C CA . ASN A 1 175 ? -9.425 -7.635 14.889 1.00 67.62 175 ASN A CA 1
ATOM 1434 C C . ASN A 1 175 ? -8.518 -8.415 15.847 1.00 67.62 175 ASN A C 1
ATOM 1436 O O . ASN A 1 175 ? -8.500 -8.109 17.045 1.00 67.62 175 ASN A O 1
ATOM 1440 N N . PRO A 1 176 ? -7.751 -9.405 15.356 1.00 67.00 176 PRO A N 1
ATOM 1441 C CA . PRO A 1 176 ? -6.691 -9.981 16.162 1.00 67.00 176 PRO A CA 1
ATOM 1442 C C . PRO A 1 176 ? -5.740 -8.855 16.563 1.00 67.00 176 PRO A C 1
ATOM 1444 O O . PRO A 1 176 ? -5.423 -7.983 15.752 1.00 67.00 176 PRO A O 1
ATOM 1447 N N . ILE A 1 177 ? -5.293 -8.879 17.817 1.00 66.25 177 ILE A N 1
ATOM 1448 C CA . ILE A 1 177 ? -4.207 -8.015 18.275 1.00 66.25 177 ILE A CA 1
ATOM 1449 C C . ILE A 1 177 ? -2.996 -8.415 17.440 1.00 66.25 177 ILE A C 1
ATOM 1451 O O . ILE A 1 177 ? -2.382 -9.459 17.668 1.00 66.25 177 ILE A O 1
ATOM 1455 N N . GLN A 1 178 ? -2.728 -7.644 16.391 1.00 56.75 178 GLN A N 1
ATOM 1456 C CA . GLN A 1 178 ? -1.599 -7.892 15.524 1.00 56.75 178 GLN A CA 1
ATOM 1457 C C . GLN A 1 178 ? -0.356 -7.578 16.343 1.00 56.75 178 GLN A C 1
ATOM 1459 O O . GLN A 1 178 ? 0.010 -6.419 16.524 1.00 56.75 178 GLN A O 1
ATOM 1464 N N . GLN A 1 179 ? 0.313 -8.626 16.826 1.00 46.31 179 GLN A N 1
ATOM 1465 C CA . GLN A 1 179 ? 1.702 -8.538 17.242 1.00 46.31 179 GLN A CA 1
ATOM 1466 C C . GLN A 1 179 ? 2.499 -8.219 15.975 1.00 46.31 179 GLN A C 1
ATOM 1468 O O . GLN A 1 179 ? 2.972 -9.105 15.267 1.00 46.31 179 GLN A O 1
ATOM 1473 N N . MET A 1 180 ? 2.547 -6.933 15.639 1.00 46.91 180 MET A N 1
ATOM 1474 C CA . MET A 1 180 ? 3.176 -6.360 14.459 1.00 46.91 180 MET A CA 1
ATOM 1475 C C . MET A 1 180 ? 4.693 -6.499 14.620 1.00 46.91 180 MET A C 1
ATOM 1477 O O . MET A 1 180 ? 5.411 -5.553 14.918 1.00 46.91 180 MET A O 1
ATOM 1481 N N . SER A 1 181 ? 5.179 -7.737 14.546 1.00 41.91 181 SER A N 1
ATOM 1482 C CA . SER A 1 181 ? 6.538 -8.099 14.937 1.00 41.91 181 SER A CA 1
ATOM 1483 C C . SER A 1 181 ? 7.562 -7.862 13.827 1.00 41.91 181 SER A C 1
ATOM 1485 O O . SER A 1 181 ? 8.746 -8.050 14.085 1.00 41.91 181 SER A O 1
ATOM 1487 N N . GLN A 1 182 ? 7.169 -7.490 12.605 1.00 41.47 182 GLN A N 1
ATOM 1488 C CA . GLN A 1 182 ? 8.092 -7.486 11.456 1.00 41.47 182 GLN A CA 1
ATOM 1489 C C . GLN A 1 182 ? 7.749 -6.437 10.375 1.00 41.47 182 GLN A C 1
ATOM 1491 O O . GLN A 1 182 ? 8.007 -6.655 9.196 1.00 41.47 182 GLN A O 1
ATOM 1496 N N . GLY A 1 183 ? 7.165 -5.289 10.728 1.00 48.94 183 GLY A N 1
ATOM 1497 C CA . GLY A 1 183 ? 6.966 -4.229 9.734 1.00 48.94 183 GLY A CA 1
ATOM 1498 C C . GLY A 1 183 ? 6.220 -3.025 10.278 1.00 48.94 183 GLY A C 1
ATOM 1499 O O . GLY A 1 183 ? 5.035 -3.111 10.580 1.00 48.94 183 GLY A O 1
ATOM 1500 N N . ASN A 1 184 ? 6.908 -1.892 10.389 1.00 44.34 184 ASN A N 1
ATOM 1501 C CA . ASN A 1 184 ? 6.249 -0.626 10.672 1.00 44.34 184 ASN A CA 1
ATOM 1502 C C . ASN A 1 184 ? 5.513 -0.188 9.400 1.00 44.34 184 ASN A C 1
ATOM 1504 O O . ASN A 1 184 ? 6.158 0.212 8.432 1.00 44.34 184 ASN A O 1
ATOM 1508 N N . SER A 1 185 ? 4.180 -0.215 9.411 1.00 52.56 185 SER A N 1
ATOM 1509 C CA . SER A 1 185 ? 3.335 0.465 8.415 1.00 52.56 185 SER A CA 1
ATOM 1510 C C . SER A 1 185 ? 3.378 1.985 8.633 1.00 52.56 185 SER A C 1
ATOM 1512 O O . SER A 1 185 ? 2.354 2.630 8.825 1.00 52.56 185 SER A O 1
ATOM 1514 N N . LEU A 1 186 ? 4.586 2.545 8.729 1.00 51.53 186 LEU A N 1
ATOM 1515 C CA . LEU A 1 186 ? 4.822 3.969 8.974 1.00 51.53 186 LEU A CA 1
ATOM 1516 C C . LEU A 1 186 ? 4.870 4.768 7.669 1.00 51.53 186 LEU A C 1
ATOM 1518 O O . LEU A 1 186 ? 4.843 5.994 7.700 1.00 51.53 186 LEU A O 1
ATOM 1522 N N . TYR A 1 187 ? 5.005 4.074 6.540 1.00 51.66 187 TYR A N 1
ATOM 1523 C CA . TYR A 1 187 ? 5.155 4.683 5.232 1.00 51.66 187 TYR A CA 1
ATOM 1524 C C . TYR A 1 187 ? 3.851 4.551 4.447 1.00 51.66 187 TYR A C 1
ATOM 1526 O O . TYR A 1 187 ? 3.290 3.463 4.346 1.00 51.66 187 TYR A O 1
ATOM 1534 N N . ASP A 1 188 ? 3.416 5.689 3.905 1.00 52.38 188 ASP A N 1
ATOM 1535 C CA . ASP A 1 188 ? 2.191 5.988 3.139 1.00 52.38 188 ASP A CA 1
ATOM 1536 C C . ASP A 1 188 ? 2.109 5.229 1.788 1.00 52.38 188 ASP A C 1
ATOM 1538 O O . ASP A 1 188 ? 1.567 5.721 0.805 1.00 52.38 188 ASP A O 1
ATOM 1542 N N . GLU A 1 189 ? 2.729 4.050 1.674 1.00 52.12 189 GLU A N 1
ATOM 1543 C CA . GLU A 1 189 ? 2.785 3.293 0.416 1.00 52.12 189 GLU A CA 1
ATOM 1544 C C . GLU A 1 189 ? 1.458 2.608 0.066 1.00 52.12 189 GLU A C 1
ATOM 1546 O O . GLU A 1 189 ? 1.267 2.229 -1.086 1.00 52.12 189 GLU A O 1
ATOM 1551 N N . ASP A 1 190 ? 0.533 2.515 1.025 1.00 53.19 190 ASP A N 1
ATOM 1552 C CA . ASP A 1 190 ? -0.812 1.965 0.852 1.00 53.19 190 ASP A CA 1
ATOM 1553 C C . ASP A 1 190 ? -1.869 3.090 0.928 1.00 53.19 190 ASP A C 1
ATOM 1555 O O . ASP A 1 190 ? -2.698 3.130 1.835 1.00 53.19 190 ASP A O 1
ATOM 1559 N N . GLU A 1 191 ? -1.844 4.024 -0.027 1.00 51.12 191 GLU A N 1
ATOM 1560 C CA . GLU A 1 191 ? -2.818 5.133 -0.146 1.00 51.12 191 GLU A CA 1
ATOM 1561 C C . GLU A 1 191 ? -4.277 4.644 -0.336 1.00 51.12 191 GLU A C 1
ATOM 1563 O O . GLU A 1 191 ? -5.227 5.396 -0.120 1.00 51.12 191 GLU A O 1
ATOM 1568 N N . ASP A 1 192 ? -4.458 3.362 -0.679 1.00 52.19 192 ASP A N 1
ATOM 1569 C CA . ASP A 1 192 ? -5.746 2.723 -0.981 1.00 52.19 192 ASP A CA 1
ATOM 1570 C C . ASP A 1 192 ? -6.560 2.300 0.258 1.00 52.19 192 ASP A C 1
ATOM 1572 O O . ASP A 1 192 ? -7.732 1.929 0.140 1.00 52.19 192 ASP A O 1
ATOM 1576 N N . GLU A 1 193 ? -5.976 2.311 1.459 1.00 56.97 193 GLU A N 1
ATOM 1577 C CA . GLU A 1 193 ? -6.688 1.929 2.681 1.00 56.97 193 GLU A CA 1
ATOM 1578 C C . GLU A 1 193 ? -7.000 3.193 3.494 1.00 56.97 193 GLU A C 1
ATOM 1580 O O . GLU A 1 193 ? -6.121 3.798 4.098 1.00 56.97 193 GLU A O 1
ATOM 1585 N N . ALA A 1 194 ? -8.281 3.588 3.540 1.00 61.12 194 ALA A N 1
ATOM 1586 C CA . ALA A 1 194 ? -8.823 4.637 4.419 1.00 61.12 194 ALA A CA 1
ATOM 1587 C C . ALA A 1 194 ? -8.777 4.224 5.909 1.00 61.12 194 ALA A C 1
ATOM 1589 O O . ALA A 1 194 ? -9.767 4.297 6.640 1.00 61.12 194 ALA A O 1
ATOM 1590 N N . GLN A 1 195 ? -7.640 3.689 6.338 1.00 71.94 195 GLN A N 1
ATOM 1591 C CA . GLN A 1 195 ? -7.371 3.175 7.660 1.00 71.94 195 GLN A CA 1
ATOM 1592 C C . GLN A 1 195 ? -6.403 4.122 8.358 1.00 71.94 195 GLN A C 1
ATOM 1594 O O . GLN A 1 195 ? -5.395 4.540 7.797 1.00 71.94 195 GLN A O 1
ATOM 1599 N N . TYR A 1 196 ? -6.717 4.452 9.605 1.00 76.62 196 TYR A N 1
ATOM 1600 C CA . TYR A 1 196 ? -5.840 5.272 10.426 1.00 76.62 196 TYR A CA 1
ATOM 1601 C C . TYR A 1 196 ? -4.522 4.557 10.702 1.00 76.62 196 TYR A C 1
ATOM 1603 O O . TYR A 1 196 ? -4.498 3.358 10.998 1.00 76.62 196 TYR A O 1
ATOM 1611 N N . VAL A 1 197 ? -3.438 5.326 10.707 1.00 76.50 197 VAL A N 1
ATOM 1612 C CA . VAL A 1 197 ? -2.151 4.853 11.213 1.00 76.50 197 VAL A CA 1
ATOM 1613 C C . VAL A 1 197 ? -2.208 4.890 12.739 1.00 76.50 197 VAL A C 1
ATOM 1615 O O . VAL A 1 197 ? -2.110 5.945 13.359 1.00 76.50 197 VAL A O 1
ATOM 1618 N N . SER A 1 198 ? -2.412 3.732 13.362 1.00 73.44 198 SER A N 1
ATOM 1619 C CA . SER A 1 198 ? -2.469 3.604 14.821 1.00 73.44 198 SER A CA 1
ATOM 1620 C C . SER A 1 198 ? -1.520 2.535 15.331 1.00 73.44 198 SER A C 1
ATOM 1622 O O . SER A 1 198 ? -1.321 1.500 14.695 1.00 73.44 198 SER A O 1
ATOM 1624 N N . SER A 1 199 ? -0.965 2.773 16.512 1.00 74.88 199 SER A N 1
ATOM 1625 C CA . SER A 1 199 ? -0.138 1.791 17.206 1.00 74.88 199 SER A CA 1
ATOM 1626 C C . SER A 1 199 ? -0.996 0.737 17.907 1.00 74.88 199 SER A C 1
ATOM 1628 O O . SER A 1 199 ? -2.086 1.035 18.393 1.00 74.88 199 SER A O 1
ATOM 1630 N N . ASP A 1 200 ? -0.479 -0.488 18.015 1.00 72.88 200 ASP A N 1
ATOM 1631 C CA . ASP A 1 200 ? -1.118 -1.525 18.827 1.00 72.88 200 ASP A CA 1
ATOM 1632 C C . ASP A 1 200 ? -1.108 -1.153 20.325 1.00 72.88 200 ASP A C 1
ATOM 1634 O O . ASP A 1 200 ? -0.195 -0.484 20.825 1.00 72.88 200 ASP A O 1
ATOM 1638 N N . ILE A 1 201 ? -2.091 -1.641 21.078 1.00 75.31 201 ILE A N 1
ATOM 1639 C CA . ILE A 1 201 ? -2.237 -1.378 22.514 1.00 75.31 201 ILE A CA 1
ATOM 1640 C C . ILE A 1 201 ? -1.012 -1.829 23.322 1.00 75.31 201 ILE A C 1
ATOM 1642 O O . ILE A 1 201 ? -0.699 -1.215 24.345 1.00 75.31 201 ILE A O 1
ATOM 1646 N N . PHE A 1 202 ? -0.251 -2.820 22.842 1.00 79.50 202 PHE A N 1
ATOM 1647 C CA . PHE A 1 202 ? 0.988 -3.301 23.466 1.00 79.50 202 PHE A CA 1
ATOM 1648 C C . PHE A 1 202 ? 2.270 -2.844 22.755 1.00 79.50 202 PHE A C 1
ATOM 1650 O O . PHE A 1 202 ? 3.369 -3.149 23.216 1.00 79.50 202 PHE A O 1
ATOM 1657 N N . SER A 1 203 ? 2.163 -2.050 21.685 1.00 73.06 203 SER A N 1
ATOM 1658 C CA . SER A 1 203 ? 3.317 -1.473 20.984 1.00 73.06 203 SER A CA 1
ATOM 1659 C C . SER A 1 203 ? 4.160 -0.588 21.911 1.00 73.06 203 SER A C 1
ATOM 1661 O O . SER A 1 203 ? 3.622 0.123 22.758 1.00 73.06 203 SER A O 1
ATOM 1663 N N . LYS A 1 204 ? 5.487 -0.570 21.737 1.00 79.31 204 LYS A N 1
ATOM 1664 C CA . LYS A 1 204 ? 6.367 0.388 22.436 1.00 79.31 204 LYS A CA 1
ATOM 1665 C C . LYS A 1 204 ? 6.127 1.830 21.972 1.00 79.31 204 LYS A C 1
ATOM 1667 O O . LYS A 1 204 ? 6.273 2.761 22.758 1.00 79.31 204 LYS A O 1
ATOM 1672 N N . LEU A 1 205 ? 5.772 2.003 20.701 1.00 78.88 205 LEU A N 1
ATOM 1673 C CA . LEU A 1 205 ? 5.377 3.281 20.119 1.00 78.88 205 LEU A CA 1
ATOM 1674 C C . LEU A 1 205 ? 3.895 3.509 20.436 1.00 78.88 205 LEU A C 1
ATOM 1676 O O . LEU A 1 205 ? 3.082 2.620 20.197 1.00 78.88 205 LEU A O 1
ATOM 1680 N N . LYS A 1 206 ? 3.554 4.661 21.017 1.00 81.44 206 LYS A N 1
ATOM 1681 C CA . LYS A 1 206 ? 2.191 5.011 21.448 1.00 81.44 206 LYS A CA 1
ATOM 1682 C C . LYS A 1 206 ? 1.706 6.230 20.669 1.00 81.44 206 LYS A C 1
ATOM 1684 O O . LYS A 1 206 ? 1.581 7.313 21.228 1.00 81.44 206 LYS A O 1
ATOM 1689 N N . PHE A 1 207 ? 1.509 6.050 19.368 1.00 82.06 207 PHE A N 1
ATOM 1690 C CA . PHE A 1 207 ? 1.022 7.103 18.480 1.00 82.06 207 PHE A CA 1
ATOM 1691 C C . PHE A 1 207 ? -0.271 6.665 17.796 1.00 82.06 207 PHE A C 1
ATOM 1693 O O . PHE A 1 207 ? -0.409 5.503 17.403 1.00 82.06 207 PHE A O 1
ATOM 1700 N N . ASP A 1 208 ? -1.185 7.614 17.648 1.00 79.31 208 ASP A N 1
ATOM 1701 C CA . ASP A 1 208 ? -2.415 7.503 16.873 1.00 79.31 208 ASP A CA 1
ATOM 1702 C C . ASP A 1 208 ? -2.445 8.632 15.839 1.00 79.31 208 ASP A C 1
ATOM 1704 O O . ASP A 1 208 ? -1.891 9.712 16.063 1.00 79.31 208 ASP A O 1
ATOM 1708 N N . ASP A 1 209 ? -3.105 8.374 14.716 1.00 82.75 209 ASP A N 1
ATOM 1709 C CA . ASP A 1 209 ? -3.370 9.364 13.679 1.00 82.75 209 ASP A CA 1
ATOM 1710 C C . ASP A 1 209 ? -4.125 10.577 14.253 1.00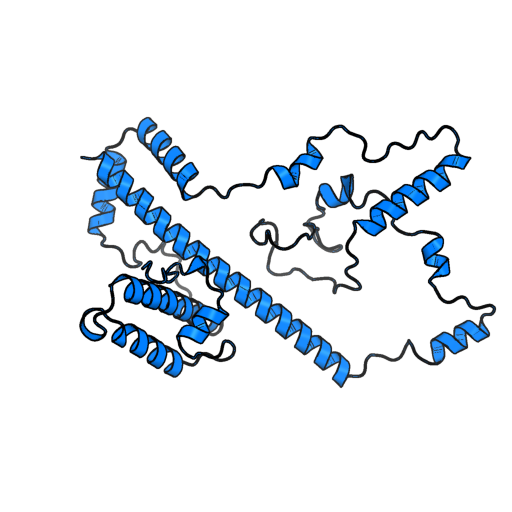 82.75 209 ASP A C 1
ATOM 1712 O O . ASP A 1 209 ? -5.138 10.436 14.949 1.00 82.75 209 ASP A O 1
ATOM 1716 N N . LEU A 1 210 ? -3.660 11.784 13.923 1.00 85.19 210 LEU A N 1
ATOM 1717 C CA . LEU A 1 210 ? -4.289 13.031 14.352 1.00 85.19 210 LEU A CA 1
ATOM 1718 C C . LEU A 1 210 ? -5.742 13.122 13.883 1.00 85.19 210 LEU A C 1
ATOM 1720 O O . LEU A 1 210 ? -6.594 13.584 14.641 1.00 85.19 210 LEU A O 1
ATOM 1724 N N . ARG A 1 211 ? -6.049 12.649 12.669 1.00 82.62 211 ARG A N 1
ATOM 1725 C CA . ARG A 1 211 ? -7.416 12.681 12.133 1.00 82.62 211 ARG A CA 1
ATOM 1726 C C . ARG A 1 211 ? -8.354 11.801 12.948 1.00 82.62 211 ARG A C 1
ATOM 1728 O O . ARG A 1 211 ? -9.483 12.195 13.233 1.00 82.62 211 ARG A O 1
ATOM 1735 N N . LYS A 1 212 ? -7.866 10.640 13.382 1.00 84.62 212 LYS A N 1
ATOM 1736 C CA . LYS A 1 212 ? -8.613 9.738 14.259 1.00 84.62 212 LYS A CA 1
ATOM 1737 C C . LYS A 1 212 ? -8.949 10.433 15.572 1.00 84.62 212 LYS A C 1
ATOM 1739 O O . LYS A 1 212 ? -10.107 10.471 15.948 1.00 84.62 212 LYS A O 1
ATOM 1744 N N . VAL A 1 213 ? -7.961 11.007 16.252 1.00 84.31 213 VAL A N 1
ATOM 1745 C CA . VAL A 1 213 ? -8.147 11.530 17.617 1.00 84.31 213 VAL A CA 1
ATOM 1746 C C . VAL A 1 213 ? -8.887 12.869 17.641 1.00 84.31 213 VAL A C 1
ATOM 1748 O O . VAL A 1 213 ? -9.709 13.095 18.525 1.00 84.31 213 VAL A O 1
ATOM 1751 N N . HIS A 1 214 ? -8.610 13.760 16.687 1.00 82.50 214 HIS A N 1
ATOM 1752 C CA . HIS A 1 214 ? -9.095 15.144 16.727 1.00 82.50 214 HIS A CA 1
ATOM 1753 C C . HIS A 1 214 ? -10.309 15.423 15.840 1.00 82.50 214 HIS A C 1
ATOM 1755 O O . HIS A 1 214 ? -10.953 16.452 16.030 1.00 82.50 214 HIS A O 1
ATOM 1761 N N . LYS A 1 215 ? -10.641 14.530 14.900 1.00 80.88 215 LYS A N 1
ATOM 1762 C CA . LYS A 1 215 ? -11.785 14.705 13.998 1.00 80.88 215 LYS A CA 1
ATOM 1763 C C . LYS A 1 215 ? -12.801 13.580 14.140 1.00 80.88 215 LYS A C 1
ATOM 1765 O O . LYS A 1 215 ? -13.947 13.832 14.499 1.00 80.88 215 LYS A O 1
ATOM 1770 N N . ASP A 1 216 ? -12.372 12.348 13.888 1.00 81.38 216 ASP A N 1
ATOM 1771 C CA . ASP A 1 216 ? -13.306 11.250 13.641 1.00 81.38 216 ASP A CA 1
ATOM 1772 C C . ASP A 1 216 ? -13.689 10.472 14.919 1.00 81.38 216 ASP A C 1
ATOM 1774 O O . ASP A 1 216 ? -14.786 9.931 14.987 1.00 81.38 216 ASP A O 1
ATOM 1778 N N . GLN A 1 217 ? -12.827 10.402 15.943 1.00 83.38 217 GLN A N 1
ATOM 1779 C CA . GLN A 1 217 ? -13.032 9.644 17.192 1.00 83.38 217 GLN A CA 1
ATOM 1780 C C . GLN A 1 217 ? -12.751 10.475 18.454 1.00 83.38 217 GLN A C 1
ATOM 1782 O O . GLN A 1 217 ? -11.915 10.115 19.282 1.00 83.38 217 GLN A O 1
ATOM 1787 N N . THR A 1 218 ? -13.464 11.588 18.620 1.00 80.69 218 THR A N 1
ATOM 1788 C CA . THR A 1 218 ? -13.245 12.514 19.744 1.00 80.69 218 THR A CA 1
ATOM 1789 C C . THR A 1 218 ? -13.958 12.095 21.034 1.00 80.69 218 THR A C 1
ATOM 1791 O O . THR A 1 218 ? -13.486 12.404 22.128 1.00 80.69 218 THR A O 1
ATOM 1794 N N . VAL A 1 219 ? -15.089 11.386 20.934 1.00 83.56 219 VAL A N 1
ATOM 1795 C CA . VAL A 1 219 ? -15.920 10.974 22.080 1.00 83.56 219 VAL A CA 1
ATOM 1796 C C . VAL A 1 219 ? -16.110 9.455 22.079 1.00 83.56 219 VAL A C 1
ATOM 1798 O O . VAL A 1 219 ? -16.047 8.798 21.045 1.00 83.56 219 VAL A O 1
ATOM 1801 N N . PHE A 1 220 ? -16.359 8.846 23.240 1.00 81.81 220 PHE A N 1
ATOM 1802 C CA . PHE A 1 220 ? -16.736 7.431 23.291 1.00 81.81 220 PHE A CA 1
ATOM 1803 C C . PHE A 1 220 ? -18.036 7.183 22.516 1.00 81.81 220 PHE A C 1
ATOM 1805 O O . PHE A 1 220 ? -19.074 7.767 22.825 1.00 81.81 220 PHE A O 1
ATOM 1812 N N . SER A 1 221 ? -17.992 6.274 21.541 1.00 75.69 221 SER A N 1
ATOM 1813 C CA . SER A 1 221 ? -19.083 6.033 20.586 1.00 75.69 221 SER A CA 1
ATOM 1814 C C . SER A 1 221 ? -20.269 5.241 21.144 1.00 75.69 221 SER A C 1
ATOM 1816 O O . SER A 1 221 ? -21.113 4.821 20.365 1.00 75.69 221 SER A O 1
ATOM 1818 N N . VAL A 1 222 ? -20.345 5.005 22.456 1.00 81.00 222 VAL A N 1
ATOM 1819 C CA . VAL A 1 222 ? -21.429 4.220 23.066 1.00 81.00 222 VAL A CA 1
ATOM 1820 C C . VAL A 1 222 ? -22.635 5.118 23.340 1.00 81.00 222 VAL A C 1
ATOM 1822 O O . VAL A 1 222 ? -22.523 6.140 24.035 1.00 81.00 222 VAL A O 1
ATOM 1825 N N . ARG A 1 223 ? -23.789 4.728 22.795 1.00 83.25 223 ARG A N 1
ATOM 1826 C CA . ARG A 1 223 ? -25.067 5.446 22.898 1.00 83.25 223 ARG A CA 1
ATOM 1827 C C . ARG A 1 223 ? -26.115 4.600 23.611 1.00 83.25 223 ARG A C 1
ATOM 1829 O O . ARG A 1 223 ? -26.058 3.376 23.588 1.00 83.25 223 ARG A O 1
ATOM 1836 N N . GLU A 1 224 ? -27.125 5.253 24.178 1.00 83.06 224 GLU A N 1
ATOM 1837 C CA . GLU A 1 224 ? -28.257 4.557 24.808 1.00 83.06 224 GLU A CA 1
ATOM 1838 C C . GLU A 1 224 ? -29.056 3.721 23.788 1.00 83.06 224 GLU A C 1
ATOM 1840 O O . GLU A 1 224 ? -29.569 2.656 24.110 1.00 83.06 224 GLU A O 1
ATOM 1845 N N . SER A 1 225 ? -29.076 4.127 22.514 1.00 82.56 225 SER A N 1
ATOM 1846 C CA . SER A 1 225 ? -29.648 3.318 21.429 1.00 82.56 225 SER A CA 1
ATOM 1847 C C . SER A 1 225 ? -28.954 1.962 21.269 1.00 82.56 225 SER A C 1
ATOM 1849 O O . SER A 1 225 ? -29.588 0.981 20.894 1.00 82.56 225 SER A O 1
ATOM 1851 N N . ASP A 1 226 ? -27.658 1.870 21.581 1.00 83.25 226 ASP A N 1
ATOM 1852 C CA . ASP A 1 226 ? -26.930 0.600 21.507 1.00 83.25 226 ASP A CA 1
ATOM 1853 C C . ASP A 1 226 ? -27.438 -0.369 22.583 1.00 83.25 226 ASP A C 1
ATOM 1855 O O . ASP A 1 226 ? -27.496 -1.575 22.353 1.00 83.25 226 ASP A O 1
ATOM 1859 N N . TYR A 1 227 ? -27.898 0.155 23.724 1.00 83.44 227 TYR A N 1
ATOM 1860 C CA . TYR A 1 227 ? -28.537 -0.625 24.783 1.00 83.44 227 TYR A CA 1
ATOM 1861 C C . TYR A 1 227 ? -29.921 -1.169 24.379 1.00 83.44 227 TYR A C 1
ATOM 1863 O O . TYR A 1 227 ? -30.404 -2.151 24.948 1.00 83.44 227 TYR A O 1
ATOM 1871 N N . GLU A 1 228 ? -30.592 -0.560 23.402 1.00 85.31 228 GLU A N 1
ATOM 1872 C CA . GLU A 1 228 ? -31.831 -1.094 22.812 1.00 85.31 228 GLU A CA 1
ATOM 1873 C C . GLU A 1 228 ? -31.562 -2.231 21.824 1.00 85.31 228 GLU A C 1
ATOM 1875 O O . GLU A 1 228 ? -32.363 -3.158 21.725 1.00 85.31 228 GLU A O 1
ATOM 1880 N N . ASN A 1 229 ? -30.408 -2.205 21.157 1.00 84.69 229 ASN A N 1
ATOM 1881 C CA . ASN A 1 229 ? -30.008 -3.220 20.183 1.00 84.69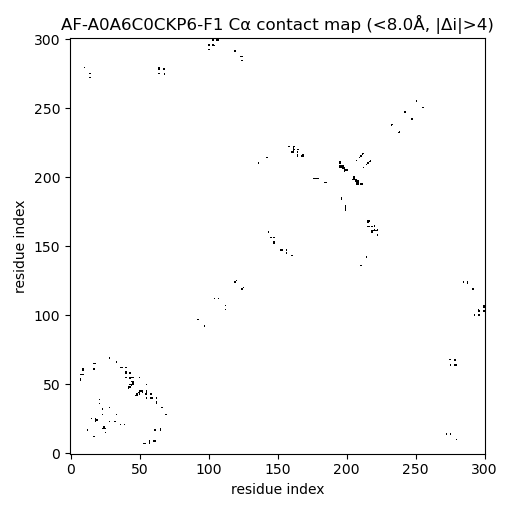 229 ASN A CA 1
ATOM 1882 C C . ASN A 1 229 ? -29.476 -4.515 20.826 1.00 84.69 229 ASN A C 1
ATOM 1884 O O . ASN A 1 229 ? -29.264 -5.508 20.129 1.00 84.69 229 ASN A O 1
ATOM 1888 N N . VAL A 1 230 ? -29.259 -4.527 22.145 1.00 84.44 230 VAL A N 1
ATOM 1889 C CA . VAL A 1 230 ? -28.793 -5.704 22.891 1.00 84.44 230 VAL A CA 1
ATOM 1890 C C . VAL A 1 230 ? -29.989 -6.454 23.502 1.00 84.44 230 VAL A C 1
ATOM 1892 O O . VAL A 1 230 ? -30.826 -5.827 24.155 1.00 84.44 230 VAL A O 1
ATOM 1895 N N . PRO A 1 231 ? -30.075 -7.795 23.360 1.00 86.50 231 PRO A N 1
ATOM 1896 C CA . PRO A 1 231 ? -31.126 -8.595 23.986 1.00 86.50 231 PRO A CA 1
ATOM 1897 C C . PRO A 1 231 ? -31.202 -8.369 25.500 1.00 86.50 231 PRO A C 1
ATOM 1899 O O . PRO A 1 231 ? -30.202 -8.483 26.214 1.00 86.50 231 PRO A O 1
ATOM 1902 N N . ARG A 1 232 ? -32.406 -8.065 25.994 1.00 86.94 232 ARG A N 1
ATOM 1903 C CA . ARG A 1 232 ? -32.671 -7.806 27.413 1.00 86.94 232 ARG A CA 1
ATOM 1904 C C . ARG A 1 232 ? -33.312 -9.023 28.056 1.00 86.94 232 ARG A C 1
ATOM 1906 O O . ARG A 1 232 ? -34.192 -9.644 27.472 1.00 86.94 232 ARG A O 1
ATOM 1913 N N . TYR A 1 233 ? -32.908 -9.300 29.288 1.00 89.12 233 TYR A N 1
ATOM 1914 C CA . TYR A 1 233 ? -33.422 -10.418 30.069 1.00 89.12 233 TYR A CA 1
ATOM 1915 C C . TYR A 1 233 ? -34.097 -9.884 31.321 1.00 89.12 233 TYR A C 1
ATOM 1917 O O . TYR A 1 233 ? -33.544 -9.038 32.027 1.00 89.12 233 TYR A O 1
ATOM 1925 N N . ARG A 1 234 ? -35.303 -10.370 31.602 1.00 88.19 234 ARG A N 1
ATOM 1926 C CA . ARG A 1 234 ? -36.109 -9.898 32.730 1.00 88.19 234 ARG A CA 1
ATOM 1927 C C . ARG A 1 234 ? -35.631 -10.482 34.057 1.00 88.19 234 ARG A C 1
ATOM 1929 O O . ARG A 1 234 ? -35.863 -9.888 35.108 1.00 88.19 234 ARG A O 1
ATOM 1936 N N . ASN A 1 235 ? -34.999 -11.653 34.030 1.00 92.38 235 ASN A N 1
ATOM 1937 C CA . ASN A 1 235 ? -34.484 -12.321 35.220 1.00 92.38 235 ASN A CA 1
ATOM 1938 C C . ASN A 1 235 ? -33.184 -13.096 34.933 1.00 92.38 235 ASN A C 1
ATOM 1940 O O . ASN A 1 235 ? -32.817 -13.360 33.788 1.00 92.38 235 ASN A O 1
ATOM 1944 N N . VAL A 1 236 ? -32.481 -13.470 36.007 1.00 88.19 236 VAL A N 1
ATOM 1945 C CA . VAL A 1 236 ? -31.197 -14.192 35.938 1.00 88.19 236 VAL A CA 1
ATOM 1946 C C . VAL A 1 236 ? -31.346 -15.562 35.268 1.00 88.19 236 VAL A C 1
ATOM 1948 O O . VAL A 1 236 ? -30.430 -16.010 34.584 1.00 88.19 236 VAL A O 1
ATOM 1951 N N . GLN A 1 237 ? -32.493 -16.221 35.430 1.00 88.94 237 GLN A N 1
ATOM 1952 C CA . GLN A 1 237 ? -32.745 -17.546 34.866 1.00 88.94 237 GLN A CA 1
ATOM 1953 C C . GLN A 1 237 ? -32.864 -17.502 33.335 1.00 88.94 237 GLN A C 1
ATOM 1955 O O . GLN A 1 237 ? -32.281 -18.338 32.654 1.00 88.94 237 GLN A O 1
ATOM 1960 N N . GLU A 1 238 ? -33.556 -16.503 32.792 1.00 87.88 238 GLU A N 1
ATOM 1961 C CA . GLU A 1 238 ? -33.688 -16.240 31.357 1.00 87.88 238 GLU A CA 1
ATOM 1962 C C . GLU A 1 238 ? -32.322 -15.919 30.734 1.00 87.88 238 GLU A C 1
ATOM 1964 O O . GLU A 1 238 ? -31.956 -16.480 29.704 1.00 87.88 238 GLU A O 1
ATOM 1969 N N . TYR A 1 239 ? -31.509 -15.113 31.425 1.00 86.00 239 TYR A N 1
ATOM 1970 C CA . TYR A 1 239 ? -30.124 -14.845 31.034 1.00 86.00 239 TYR A CA 1
ATOM 1971 C C . TYR A 1 239 ? -29.257 -16.118 31.016 1.00 86.00 239 TYR A C 1
ATOM 1973 O O . TYR A 1 239 ? -28.497 -16.353 30.073 1.00 86.00 239 TYR A O 1
ATOM 1981 N N . GLN A 1 240 ? -29.372 -16.967 32.043 1.00 84.38 240 GLN A N 1
ATOM 1982 C CA . GLN A 1 240 ? -28.652 -18.244 32.125 1.00 84.38 240 GLN A CA 1
ATOM 1983 C C . GLN A 1 240 ? -29.090 -19.220 31.029 1.00 84.38 240 GLN A C 1
ATOM 1985 O O . GLN A 1 240 ? -28.251 -19.914 30.453 1.00 84.38 240 GLN A O 1
ATOM 1990 N N . GLN A 1 241 ? -30.382 -19.261 30.703 1.00 83.75 241 GLN A N 1
ATOM 1991 C CA . GLN A 1 241 ? -30.906 -20.051 29.591 1.00 83.75 241 GLN A CA 1
ATOM 1992 C C . GLN A 1 241 ? -30.372 -19.543 28.248 1.00 83.75 241 GLN A C 1
ATOM 1994 O O . GLN A 1 241 ? -29.809 -20.329 27.493 1.00 83.75 241 GLN A O 1
ATOM 1999 N N . ALA A 1 242 ? -30.424 -18.237 27.981 1.00 83.00 242 ALA A N 1
ATOM 2000 C CA . ALA A 1 242 ? -29.906 -17.675 26.734 1.00 83.00 242 ALA A CA 1
ATOM 2001 C C . ALA A 1 242 ? -28.405 -17.957 26.537 1.00 83.00 242 ALA A C 1
ATOM 2003 O O . ALA A 1 242 ? -27.981 -18.402 25.471 1.00 83.00 242 ALA A O 1
ATOM 2004 N N . ARG A 1 243 ? -27.603 -17.806 27.599 1.00 75.12 243 ARG A N 1
ATOM 2005 C CA . ARG A 1 243 ? -26.166 -18.120 27.564 1.00 75.12 243 ARG A CA 1
ATOM 2006 C C . ARG A 1 243 ? -25.857 -19.606 27.416 1.00 75.12 243 ARG A C 1
ATOM 2008 O O . ARG A 1 243 ? -24.890 -19.962 26.746 1.00 75.12 243 ARG A O 1
ATOM 2015 N N . SER A 1 244 ? -26.626 -20.472 28.076 1.00 70.62 244 SER A N 1
ATOM 2016 C CA . SER A 1 244 ? -26.355 -21.916 28.091 1.00 70.62 244 SER A CA 1
ATOM 2017 C C . SER A 1 244 ? -26.704 -22.611 26.775 1.00 70.62 244 SER A C 1
ATOM 2019 O O . SER A 1 244 ? -26.123 -23.653 26.470 1.00 70.62 244 SER A O 1
ATOM 2021 N N . VAL A 1 245 ? -27.615 -22.042 25.980 1.00 64.12 245 VAL A N 1
ATOM 2022 C CA . VAL A 1 245 ? -28.174 -22.726 24.810 1.00 64.12 245 VAL A CA 1
ATOM 2023 C C . VAL A 1 245 ? -27.289 -22.598 23.560 1.00 64.12 245 VAL A C 1
ATOM 2025 O O . VAL A 1 245 ? -27.144 -23.598 22.851 1.00 64.12 245 VAL A O 1
ATOM 2028 N N . HIS A 1 246 ? -26.635 -21.456 23.290 1.00 55.75 246 HIS A N 1
ATOM 2029 C CA . HIS A 1 246 ? -26.017 -21.240 21.964 1.00 55.75 246 HIS A CA 1
ATOM 2030 C C . HIS A 1 246 ? -24.615 -20.600 21.877 1.00 55.75 246 HIS A C 1
ATOM 2032 O O . HIS A 1 246 ? -23.933 -20.870 20.892 1.00 55.75 246 HIS A O 1
ATOM 2038 N N . GLU A 1 247 ? -24.116 -19.836 22.854 1.00 56.38 247 GLU A N 1
ATOM 2039 C CA . GLU A 1 247 ? -23.037 -18.865 22.541 1.00 56.38 247 GLU A CA 1
ATOM 2040 C C . GLU A 1 247 ? -21.651 -19.126 23.153 1.00 56.38 247 GLU A C 1
ATOM 2042 O O . GLU A 1 247 ? -20.684 -18.481 22.760 1.00 56.38 247 GLU A O 1
ATOM 2047 N N . VAL A 1 248 ? -21.501 -20.077 24.081 1.00 62.41 248 VAL A N 1
ATOM 2048 C CA . VAL A 1 248 ? -20.211 -20.308 24.781 1.00 62.41 248 VAL A CA 1
ATOM 2049 C C . VAL A 1 248 ? -19.503 -21.588 24.318 1.00 62.41 248 VAL A C 1
ATOM 2051 O O . VAL A 1 248 ? -18.514 -22.019 24.909 1.00 62.41 248 VAL A O 1
ATOM 2054 N N . ARG A 1 249 ? -19.988 -22.239 23.254 1.00 69.38 249 ARG A N 1
ATOM 2055 C CA . ARG A 1 249 ? -19.282 -23.395 22.688 1.00 69.38 249 ARG A CA 1
ATOM 2056 C C . ARG A 1 249 ? -18.059 -22.893 21.914 1.00 69.38 249 ARG A C 1
ATOM 2058 O O . ARG A 1 249 ? -18.238 -22.058 21.027 1.00 69.38 249 ARG A O 1
ATOM 2065 N N . PRO A 1 250 ? -16.841 -23.387 22.211 1.00 74.50 250 PRO A N 1
ATOM 2066 C CA . PRO A 1 250 ? -15.678 -23.107 21.381 1.00 74.50 250 PRO A CA 1
ATOM 2067 C C . PRO A 1 250 ? -15.998 -23.418 19.921 1.00 74.50 250 PRO A C 1
ATOM 2069 O O . PRO A 1 250 ? -16.731 -24.372 19.637 1.00 74.50 250 PRO A O 1
ATOM 2072 N N . MET A 1 251 ? -15.463 -22.610 19.007 1.00 81.75 251 MET A N 1
ATOM 2073 C CA . MET A 1 251 ? -15.624 -22.858 17.580 1.00 81.75 251 MET A CA 1
ATOM 2074 C C . MET A 1 251 ? -15.182 -24.289 17.261 1.00 81.75 251 MET A C 1
ATOM 2076 O O . MET A 1 251 ? -14.158 -24.763 17.754 1.00 81.75 251 MET A O 1
ATOM 2080 N N . GLU A 1 252 ? -15.980 -24.990 16.459 1.00 88.69 252 GLU A N 1
ATOM 2081 C CA . GLU A 1 252 ? -15.629 -26.332 16.014 1.00 88.69 252 GLU A CA 1
ATOM 2082 C C . GLU A 1 252 ? -14.316 -26.279 15.212 1.00 88.69 252 GLU A C 1
ATOM 2084 O O . GLU A 1 252 ? -14.047 -25.310 14.499 1.00 88.69 252 GLU A O 1
ATOM 2089 N N . ARG A 1 253 ? -13.463 -27.296 15.382 1.00 90.62 253 ARG A N 1
ATOM 2090 C CA . ARG A 1 253 ? -12.089 -27.294 14.860 1.00 90.62 253 ARG A CA 1
ATOM 2091 C C . ARG A 1 253 ? -12.041 -27.093 13.347 1.00 90.62 253 ARG A C 1
ATOM 2093 O O . ARG A 1 253 ? -11.185 -26.354 12.873 1.00 90.62 253 ARG A O 1
ATOM 2100 N N . THR A 1 254 ? -12.931 -27.739 12.602 1.00 91.38 254 THR A N 1
ATOM 2101 C CA . THR A 1 254 ? -13.011 -27.611 11.143 1.00 91.38 254 THR A CA 1
ATOM 2102 C C . THR A 1 254 ? -13.350 -26.178 10.749 1.00 91.38 254 THR A C 1
ATOM 2104 O O . THR A 1 254 ? -12.667 -25.604 9.906 1.00 91.38 254 THR A O 1
ATOM 2107 N N . LYS A 1 255 ? -14.336 -25.558 11.409 1.00 90.31 255 LYS A N 1
ATOM 2108 C CA . LYS A 1 255 ? -14.687 -24.148 11.174 1.00 90.31 255 LYS A CA 1
ATOM 2109 C C . LYS A 1 255 ? -13.545 -23.190 11.536 1.00 90.31 255 LYS A C 1
ATOM 2111 O O . LYS A 1 255 ? -13.294 -22.240 10.802 1.00 90.31 255 LYS A O 1
ATOM 2116 N N . ALA A 1 256 ? -12.840 -23.446 12.638 1.00 88.12 256 ALA A N 1
ATOM 2117 C CA . ALA A 1 256 ? -11.689 -22.640 13.042 1.00 88.12 256 ALA A CA 1
ATOM 2118 C C . ALA A 1 256 ? -10.544 -22.737 12.026 1.00 88.12 256 ALA A C 1
ATOM 2120 O O . ALA A 1 256 ? -9.972 -21.716 11.658 1.00 88.12 256 ALA A O 1
ATOM 2121 N N . GLN A 1 257 ? -10.254 -23.942 11.527 1.00 90.00 257 GLN A N 1
ATOM 2122 C CA . GLN A 1 257 ? -9.240 -24.140 10.494 1.00 90.00 257 GLN A CA 1
ATOM 2123 C C . GLN A 1 257 ? -9.616 -23.421 9.195 1.00 90.00 257 GLN A C 1
ATOM 2125 O O . GLN A 1 257 ? -8.788 -22.710 8.646 1.00 90.00 257 GLN A O 1
ATOM 2130 N N . GLN A 1 258 ? -10.874 -23.524 8.755 1.00 91.94 258 GLN A N 1
ATOM 2131 C CA . GLN A 1 258 ? -11.358 -22.806 7.570 1.00 91.94 258 GLN A CA 1
ATOM 2132 C C . GLN A 1 258 ? -11.189 -21.288 7.701 1.00 91.94 258 GLN A C 1
ATOM 2134 O O . GLN A 1 258 ? -10.769 -20.636 6.751 1.00 91.94 258 GLN A O 1
ATOM 2139 N N . MET A 1 259 ? -11.485 -20.731 8.879 1.00 88.12 259 MET A N 1
ATOM 2140 C CA . MET A 1 259 ? -11.308 -19.303 9.145 1.00 88.12 259 MET A CA 1
ATOM 2141 C C . MET A 1 259 ? -9.831 -18.887 9.086 1.00 88.12 259 MET A C 1
ATOM 2143 O O . MET A 1 259 ? -9.524 -17.828 8.544 1.00 88.12 259 MET A O 1
ATOM 2147 N N . ILE A 1 260 ? -8.922 -19.710 9.618 1.00 88.06 260 ILE A N 1
ATOM 2148 C CA . ILE A 1 260 ? -7.473 -19.466 9.546 1.00 88.06 260 ILE A CA 1
ATOM 2149 C C . ILE A 1 260 ? -6.995 -19.535 8.091 1.00 88.06 260 ILE A C 1
ATOM 2151 O O . ILE A 1 260 ? -6.349 -18.603 7.624 1.00 88.06 260 ILE A O 1
ATOM 2155 N N . ASP A 1 261 ? -7.375 -20.581 7.355 1.00 90.88 261 ASP A N 1
ATOM 2156 C CA . ASP A 1 261 ? -6.976 -20.774 5.957 1.00 90.88 261 ASP A CA 1
ATOM 2157 C C . ASP A 1 261 ? -7.470 -19.619 5.062 1.00 90.88 261 ASP A C 1
ATOM 2159 O O . ASP A 1 261 ? -6.765 -19.169 4.156 1.00 90.88 261 ASP A O 1
ATOM 2163 N N . GLU A 1 262 ? -8.676 -19.101 5.322 1.00 90.31 262 GLU A N 1
ATOM 2164 C CA . GLU A 1 262 ? -9.217 -17.934 4.623 1.00 90.31 262 GLU A CA 1
ATOM 2165 C C . GLU A 1 262 ? -8.420 -16.659 4.929 1.00 90.31 262 GLU A C 1
ATOM 2167 O O . GLU A 1 262 ? -8.077 -15.916 4.005 1.00 90.31 262 GLU A O 1
ATOM 2172 N N . GLN A 1 263 ? -8.084 -16.417 6.201 1.00 84.88 263 GLN A N 1
ATOM 2173 C CA . GLN A 1 263 ? -7.255 -15.277 6.601 1.00 84.88 263 GLN A CA 1
ATOM 2174 C C . GLN A 1 263 ? -5.854 -15.351 5.992 1.00 84.88 263 GLN A C 1
ATOM 2176 O O . GLN A 1 263 ? -5.368 -14.351 5.461 1.00 84.88 263 GLN A O 1
ATOM 2181 N N . ASP A 1 264 ? -5.235 -16.531 6.007 1.00 85.88 264 ASP A N 1
ATOM 2182 C CA . ASP A 1 264 ? -3.926 -16.764 5.404 1.00 85.88 264 ASP A CA 1
ATOM 2183 C C . ASP A 1 264 ? -3.965 -16.524 3.893 1.00 85.88 264 ASP A C 1
ATOM 2185 O O . ASP A 1 264 ? -3.069 -15.877 3.348 1.00 85.88 264 ASP A O 1
ATOM 2189 N N . ARG A 1 265 ? -5.029 -16.963 3.208 1.00 87.44 265 ARG A N 1
ATOM 2190 C CA . ARG A 1 265 ? -5.218 -16.697 1.776 1.00 87.44 265 ARG A CA 1
ATOM 2191 C C . ARG A 1 265 ? -5.330 -15.199 1.487 1.00 87.44 265 ARG A C 1
ATOM 2193 O O . ARG A 1 265 ? -4.644 -14.705 0.595 1.00 87.44 265 ARG A O 1
ATOM 2200 N N . LEU A 1 266 ? -6.158 -14.475 2.244 1.00 85.50 266 LEU A N 1
ATOM 2201 C CA . LEU A 1 266 ? -6.325 -13.024 2.089 1.00 85.50 266 LEU A CA 1
ATOM 2202 C C . LEU A 1 266 ? -5.016 -12.272 2.360 1.00 85.50 266 LEU A C 1
ATOM 2204 O O . LEU A 1 266 ? -4.659 -11.340 1.636 1.00 85.50 266 LEU A O 1
ATOM 2208 N N . LEU A 1 267 ? -4.268 -12.694 3.382 1.00 82.75 267 LEU A N 1
ATOM 2209 C CA . LEU A 1 267 ? -2.965 -12.126 3.699 1.00 82.75 267 LEU A CA 1
ATOM 2210 C C . LEU A 1 267 ? -1.960 -12.377 2.570 1.00 82.75 267 LEU A C 1
ATOM 2212 O O . LEU A 1 267 ? -1.273 -11.447 2.147 1.00 82.75 267 LEU A O 1
ATOM 2216 N N . GLN A 1 268 ? -1.887 -13.605 2.055 1.00 82.31 268 GLN A N 1
ATOM 2217 C CA . GLN A 1 268 ? -1.019 -13.950 0.928 1.00 82.31 268 GLN A CA 1
ATOM 2218 C C . GLN A 1 268 ? -1.349 -13.117 -0.314 1.00 82.31 268 GLN A C 1
ATOM 2220 O O . GLN A 1 268 ? -0.436 -12.618 -0.970 1.00 82.31 268 GLN A O 1
ATOM 2225 N N . GLU A 1 269 ? -2.631 -12.912 -0.619 1.00 83.81 269 GLU A N 1
ATOM 2226 C CA . GLU A 1 269 ? -3.073 -12.064 -1.728 1.00 83.81 269 GLU A CA 1
ATOM 2227 C C . GLU A 1 269 ? -2.640 -10.602 -1.537 1.00 83.81 269 GLU A C 1
ATOM 2229 O O . GLU A 1 269 ? -2.034 -10.008 -2.436 1.00 83.81 269 GLU A O 1
ATOM 2234 N N . LYS A 1 270 ? -2.846 -10.041 -0.335 1.00 82.75 270 LYS A N 1
ATOM 2235 C CA . LYS A 1 270 ? -2.388 -8.684 0.010 1.00 82.75 270 LYS A CA 1
ATOM 2236 C C . LYS A 1 270 ? -0.871 -8.553 -0.150 1.00 82.75 270 LYS A C 1
ATOM 2238 O O . LYS A 1 270 ? -0.399 -7.581 -0.737 1.00 82.75 270 LYS A O 1
ATOM 2243 N N . MET A 1 271 ? -0.105 -9.542 0.313 1.00 80.94 271 MET A N 1
ATOM 2244 C CA . MET A 1 271 ? 1.355 -9.563 0.178 1.00 80.94 271 MET A CA 1
ATOM 2245 C C . MET A 1 271 ? 1.803 -9.654 -1.286 1.00 80.94 271 MET A C 1
ATOM 2247 O O . MET A 1 271 ? 2.691 -8.902 -1.688 1.00 80.94 271 MET A O 1
ATOM 2251 N N . LYS A 1 272 ? 1.163 -10.501 -2.108 1.00 82.00 272 LYS A N 1
ATOM 2252 C CA . LYS A 1 272 ? 1.434 -10.587 -3.556 1.00 82.00 272 LYS A CA 1
ATOM 2253 C C . LYS A 1 272 ? 1.192 -9.241 -4.248 1.00 82.00 272 LYS A C 1
ATOM 2255 O O . LYS A 1 272 ? 2.033 -8.801 -5.032 1.00 82.00 272 LYS A O 1
ATOM 2260 N N . ARG A 1 273 ? 0.081 -8.560 -3.934 1.00 83.56 273 ARG A N 1
ATOM 2261 C CA . ARG A 1 273 ? -0.244 -7.236 -4.494 1.00 83.56 273 ARG A CA 1
ATOM 2262 C C . ARG A 1 273 ? 0.810 -6.189 -4.132 1.00 83.56 273 ARG A C 1
ATOM 2264 O O . ARG A 1 273 ? 1.289 -5.485 -5.018 1.00 83.56 273 ARG A O 1
ATOM 2271 N N . LYS A 1 274 ? 1.208 -6.129 -2.858 1.00 82.50 274 LYS A N 1
ATOM 2272 C CA . LYS A 1 274 ? 2.256 -5.213 -2.378 1.00 82.50 274 LYS A CA 1
ATOM 2273 C C . LYS A 1 274 ? 3.595 -5.465 -3.059 1.00 82.50 274 LYS A C 1
ATOM 2275 O O . LYS A 1 274 ? 4.257 -4.533 -3.507 1.00 82.50 274 LYS A O 1
ATOM 2280 N N . GLN A 1 275 ? 3.977 -6.734 -3.180 1.00 82.69 275 GLN A N 1
ATOM 2281 C CA . GLN A 1 275 ? 5.199 -7.123 -3.872 1.00 82.69 275 GLN A CA 1
ATOM 2282 C C . GLN A 1 275 ? 5.177 -6.657 -5.335 1.00 82.69 275 GLN A C 1
ATOM 2284 O O . GLN A 1 275 ? 6.141 -6.056 -5.801 1.00 82.69 275 GLN A O 1
ATOM 2289 N N . TYR A 1 276 ? 4.063 -6.865 -6.039 1.00 85.69 276 TYR A N 1
ATOM 2290 C CA . TYR A 1 276 ? 3.901 -6.412 -7.419 1.00 85.69 276 TYR A CA 1
ATOM 2291 C C . TYR A 1 276 ? 4.004 -4.883 -7.555 1.00 85.69 276 TYR A C 1
ATOM 2293 O O . TYR A 1 276 ? 4.755 -4.393 -8.399 1.00 85.69 276 TYR A O 1
ATOM 2301 N N . GLN A 1 277 ? 3.320 -4.122 -6.695 1.00 84.25 277 GLN A N 1
ATOM 2302 C CA . GLN A 1 277 ? 3.417 -2.657 -6.671 1.00 84.25 277 GLN A CA 1
ATOM 2303 C C . GLN A 1 277 ? 4.856 -2.180 -6.406 1.00 84.25 277 GLN A C 1
ATOM 2305 O O . GLN A 1 277 ? 5.337 -1.257 -7.065 1.00 84.25 277 GLN A O 1
ATOM 2310 N N . SER A 1 278 ? 5.578 -2.834 -5.491 1.00 83.69 278 SER A N 1
ATOM 2311 C CA . SER A 1 278 ? 6.986 -2.534 -5.201 1.00 83.69 278 SER A CA 1
ATOM 2312 C C . SER A 1 278 ? 7.901 -2.762 -6.413 1.00 83.69 278 SER A C 1
ATOM 2314 O O . SER A 1 278 ? 8.753 -1.922 -6.722 1.00 83.69 278 SER A O 1
ATOM 2316 N N . GLU A 1 279 ? 7.694 -3.850 -7.158 1.00 84.19 279 GLU A N 1
ATOM 2317 C CA . GLU A 1 279 ? 8.432 -4.133 -8.395 1.00 84.19 279 GLU A CA 1
ATOM 2318 C C . GLU A 1 279 ? 8.140 -3.086 -9.481 1.00 84.19 279 GLU A C 1
ATOM 2320 O O . GLU A 1 279 ? 9.069 -2.556 -10.097 1.00 84.19 279 GLU A O 1
ATOM 2325 N N . LEU A 1 280 ? 6.871 -2.703 -9.671 1.00 85.12 280 LEU A N 1
ATOM 2326 C CA . LEU A 1 280 ? 6.493 -1.634 -10.603 1.00 85.12 280 LEU A CA 1
ATOM 2327 C C . LEU A 1 280 ? 7.145 -0.293 -10.239 1.00 85.12 280 LEU A C 1
ATOM 2329 O O . LEU A 1 280 ? 7.675 0.397 -11.116 1.00 85.12 280 LEU A O 1
ATOM 2333 N N . ASN A 1 281 ? 7.151 0.060 -8.952 1.00 83.62 281 ASN A N 1
ATOM 2334 C CA . ASN A 1 281 ? 7.796 1.274 -8.456 1.00 83.62 281 ASN A CA 1
ATOM 2335 C C . ASN A 1 281 ? 9.309 1.232 -8.685 1.00 83.62 281 ASN A C 1
ATOM 2337 O O . ASN A 1 281 ? 9.889 2.207 -9.160 1.00 83.62 281 ASN A O 1
ATOM 2341 N N . THR A 1 282 ? 9.949 0.089 -8.431 1.00 85.19 282 THR A N 1
ATOM 2342 C CA . THR A 1 282 ? 11.374 -0.125 -8.721 1.00 85.19 282 THR A CA 1
ATOM 2343 C C . THR A 1 282 ? 11.677 0.075 -10.206 1.00 85.19 282 THR A C 1
ATOM 2345 O O . THR A 1 282 ? 12.628 0.780 -10.553 1.00 85.19 282 THR A O 1
ATOM 2348 N N . MET A 1 283 ? 10.851 -0.477 -11.100 1.00 82.44 283 MET A N 1
ATOM 2349 C CA . MET A 1 283 ? 11.000 -0.292 -12.546 1.00 82.44 283 MET A CA 1
ATOM 2350 C C . MET A 1 283 ? 10.829 1.171 -12.967 1.00 82.44 283 MET A C 1
ATOM 2352 O O . MET A 1 283 ? 11.644 1.675 -13.744 1.00 82.44 283 MET A O 1
ATOM 2356 N N . LYS A 1 284 ? 9.817 1.864 -12.428 1.00 83.56 284 LYS A N 1
ATOM 2357 C CA . LYS A 1 284 ? 9.582 3.297 -12.666 1.00 83.56 284 LYS A CA 1
ATOM 2358 C C . LYS A 1 284 ? 10.776 4.133 -12.213 1.00 83.56 284 LYS A C 1
ATOM 2360 O O . LYS A 1 284 ? 11.295 4.940 -12.978 1.00 83.56 284 LYS A O 1
ATOM 2365 N N . ASN A 1 285 ? 11.270 3.876 -11.006 1.00 83.62 285 ASN A N 1
ATOM 2366 C CA . ASN A 1 285 ? 12.428 4.563 -10.445 1.00 83.62 285 ASN A CA 1
ATOM 2367 C C . ASN A 1 285 ? 13.691 4.304 -11.274 1.00 83.62 285 ASN A C 1
ATOM 2369 O O . ASN A 1 285 ? 14.469 5.225 -11.512 1.00 83.62 285 ASN A O 1
ATOM 2373 N N . ALA A 1 286 ? 13.890 3.081 -11.773 1.00 83.88 286 ALA A N 1
ATOM 2374 C CA . ALA A 1 286 ? 15.004 2.760 -12.661 1.00 83.88 286 ALA A CA 1
ATOM 2375 C C . ALA A 1 286 ? 14.910 3.493 -14.013 1.00 83.88 286 ALA A C 1
ATOM 2377 O O . ALA A 1 286 ? 15.932 3.925 -14.548 1.00 83.88 286 ALA A O 1
ATOM 2378 N N . GLU A 1 287 ? 13.708 3.649 -14.573 1.00 83.12 287 GLU A N 1
ATOM 2379 C CA . GLU A 1 287 ? 13.479 4.420 -15.800 1.00 83.12 287 GLU A CA 1
ATOM 2380 C C . GLU A 1 287 ? 13.717 5.919 -15.578 1.00 83.12 287 GLU A C 1
ATOM 2382 O O . GLU A 1 287 ? 14.479 6.534 -16.327 1.00 83.12 287 GLU A O 1
ATOM 2387 N N . ASN A 1 288 ? 13.178 6.475 -14.494 1.00 83.62 288 ASN A N 1
ATOM 2388 C CA . ASN A 1 288 ? 13.413 7.858 -14.083 1.00 83.62 288 ASN A CA 1
ATOM 2389 C C . ASN A 1 288 ? 14.905 8.134 -13.861 1.00 83.62 288 ASN A C 1
ATOM 2391 O O . ASN A 1 288 ? 15.442 9.104 -14.389 1.00 83.62 288 ASN A O 1
ATOM 2395 N N . ASN A 1 289 ? 15.614 7.242 -13.165 1.00 83.19 289 ASN A N 1
ATOM 2396 C CA . ASN A 1 289 ? 17.059 7.356 -12.963 1.00 83.19 289 ASN A CA 1
ATOM 2397 C C . ASN A 1 289 ? 17.826 7.392 -14.291 1.00 83.19 289 ASN A C 1
ATOM 2399 O O . ASN A 1 289 ? 18.747 8.192 -14.442 1.00 83.19 289 ASN A O 1
ATOM 2403 N N . LYS A 1 290 ? 17.435 6.580 -15.284 1.00 83.38 290 LYS A N 1
ATOM 2404 C CA . LYS A 1 290 ? 18.048 6.618 -16.623 1.00 83.38 290 LYS A CA 1
ATOM 2405 C C . LYS A 1 290 ? 17.801 7.949 -17.330 1.00 83.38 290 LYS A C 1
ATOM 2407 O O . LYS A 1 290 ? 18.719 8.457 -17.970 1.00 83.38 290 LYS A O 1
ATOM 2412 N N . GLN A 1 291 ? 16.600 8.516 -17.216 1.00 81.62 291 GLN A N 1
ATOM 2413 C CA . GLN A 1 291 ? 16.283 9.830 -17.787 1.00 81.62 291 GLN A CA 1
ATOM 2414 C C . GLN A 1 291 ? 17.114 10.937 -17.128 1.00 81.62 291 GLN A C 1
ATOM 2416 O O . GLN A 1 291 ? 17.737 11.735 -17.829 1.00 81.62 291 GLN A O 1
ATOM 2421 N N . ILE A 1 292 ? 17.208 10.923 -15.795 1.00 80.44 292 ILE A N 1
ATOM 2422 C CA . ILE A 1 292 ? 18.036 11.854 -15.020 1.00 80.44 292 ILE A CA 1
ATOM 2423 C C . ILE A 1 292 ? 19.502 11.759 -15.472 1.00 80.44 292 ILE A C 1
ATOM 2425 O O . ILE A 1 292 ? 20.110 12.770 -15.826 1.00 80.44 292 ILE A O 1
ATOM 2429 N N . MET A 1 293 ? 20.061 10.546 -15.543 1.00 78.19 293 MET A N 1
ATOM 2430 C CA . MET A 1 293 ? 21.439 10.327 -16.000 1.00 78.19 293 MET A CA 1
ATOM 2431 C C . MET A 1 293 ? 21.663 10.810 -17.440 1.00 78.19 293 MET A C 1
ATOM 2433 O O . MET A 1 293 ? 22.674 11.453 -17.722 1.00 78.19 293 MET A O 1
ATOM 2437 N N . ALA A 1 294 ? 20.727 10.536 -18.352 1.00 80.50 294 ALA A N 1
ATOM 2438 C CA . ALA A 1 294 ? 20.824 10.966 -19.745 1.00 80.50 294 ALA A CA 1
ATOM 2439 C C . ALA A 1 294 ? 20.810 12.497 -19.887 1.00 80.50 294 ALA A C 1
ATOM 2441 O O . ALA A 1 294 ? 21.552 13.040 -20.706 1.00 80.50 294 ALA A O 1
ATOM 2442 N N . ASN A 1 295 ? 20.011 13.196 -19.079 1.00 78.62 295 ASN A N 1
ATOM 2443 C CA . ASN A 1 295 ? 19.971 14.657 -19.074 1.00 78.62 295 ASN A CA 1
ATOM 2444 C C . ASN A 1 295 ? 21.290 15.260 -18.573 1.00 78.62 295 ASN A C 1
ATOM 2446 O O . ASN A 1 295 ? 21.817 16.170 -19.209 1.00 78.62 295 ASN A O 1
ATOM 2450 N N . PHE A 1 296 ? 21.885 14.706 -17.513 1.00 77.62 296 PHE A N 1
ATOM 2451 C CA . PHE A 1 296 ? 23.201 15.150 -17.037 1.00 77.62 296 PHE A CA 1
ATOM 2452 C C . PHE A 1 296 ? 24.318 14.952 -18.068 1.00 77.62 296 PHE A C 1
ATOM 2454 O O . PHE A 1 296 ? 25.215 15.784 -18.159 1.00 77.62 296 PHE A O 1
ATOM 2461 N N . LEU A 1 297 ? 24.251 13.894 -18.881 1.00 77.50 297 LEU A N 1
ATOM 2462 C CA . LEU A 1 297 ? 25.203 13.685 -19.977 1.00 77.50 297 LEU A CA 1
ATOM 2463 C C . LEU A 1 297 ? 25.026 14.696 -21.122 1.00 77.50 297 LEU A C 1
ATOM 2465 O O . LEU A 1 297 ? 25.999 15.021 -21.796 1.00 77.50 297 LEU A O 1
ATOM 2469 N N . ARG A 1 298 ? 23.808 15.209 -21.348 1.00 74.38 298 ARG A N 1
ATOM 2470 C CA . ARG A 1 298 ? 23.529 16.224 -22.381 1.00 74.38 298 ARG A CA 1
ATOM 2471 C C . ARG A 1 298 ? 24.018 17.617 -22.003 1.00 74.38 298 ARG A C 1
ATOM 2473 O O . ARG A 1 298 ? 24.415 18.355 -22.888 1.00 74.38 298 ARG A O 1
ATOM 2480 N N . LEU A 1 299 ? 24.022 17.956 -20.716 1.00 64.06 299 LEU A N 1
ATOM 2481 C CA . LEU A 1 299 ? 24.475 19.262 -20.215 1.00 64.06 299 LEU A CA 1
ATOM 2482 C C . LEU A 1 299 ? 25.989 19.500 -20.378 1.00 64.06 299 LEU A C 1
ATOM 2484 O O . LEU A 1 299 ? 26.466 20.596 -20.101 1.00 64.06 299 LEU A O 1
ATOM 2488 N N . GLN A 1 300 ? 26.745 18.481 -20.795 1.00 53.78 300 GLN A N 1
ATOM 2489 C CA . GLN A 1 300 ? 28.180 18.576 -21.058 1.00 53.78 300 GLN A CA 1
ATOM 2490 C C . GLN A 1 300 ? 28.513 18.925 -22.527 1.00 53.78 300 GLN A C 1
ATOM 2492 O O . GLN A 1 300 ? 29.683 19.167 -22.826 1.00 53.78 300 GLN A O 1
ATOM 2497 N N . GLY A 1 301 ? 27.529 18.898 -23.438 1.00 45.25 301 GLY A N 1
ATOM 2498 C CA . GLY A 1 301 ? 27.686 19.257 -24.856 1.00 45.25 301 GLY A CA 1
ATOM 2499 C C . GLY A 1 301 ? 27.161 20.651 -25.153 1.00 45.25 301 GLY A C 1
ATOM 2500 O O . GLY A 1 301 ? 27.806 21.334 -25.976 1.00 45.25 301 GLY A O 1
#

Secondary structure (DSSP, 8-state):
---------GGGS-HHHHHHHTT--SS---HHHHHHHHHHHHHTSHHHH---HHHHHHHHHHHHHHHHHHHHHHHTTS----------S-SSS-HHHHHHHHHHHHHS-HHHHHHHHHHHHHHHT-----SGGGGGGS--S-S------SHHHHHHHHHHHHHHHHHHSPP--S-------S----S---TT-----B--TT-SS--B-HHIIIII-SS----HHHHHSSPP-SSHHHHHHHHHHHT-SPPPHHHHHHHHHHHHHHHHHHHHHHHHHHHHHHHHHHHHHHHHHHHHHHTT-

pLDDT: mean 76.52, std 12.41, range [34.06, 92.38]

Mean predicted aligned error: 13.21 Å

Foldseek 3Di:
DDDPPPDLDPVVDALVRLCVVQPHDPPDDDPVSLVSLVVVLVCPCCVNVVDDVSNSVSSVVSSVLVVVLVVVVCVVVDDDDPDDDDVPPPDDDDPVLVVVLVVLLVVDPPVRNVVLVVVLCVVQPDDPDPPVVCVVVVDPDDPADDPDPDPVCVVVSVQVVLVVLVVQDDDPDDDPQPPVPDDQPPDCLCVPDPDWRADGPPDPDHDTHPCCPPPRPVDDNDDVVVVVVDDDDPDPVRVVVVVVPDDPDPPDPVVVVVVVVVVVVVVVVVVSRSSSSVVVVVVSVVVSVVVSSVVSVVVSD

Radius of gyration: 28.74 Å; Cα contacts (8 Å, |Δi|>4): 129; chains: 1; bounding box: 70×55×75 Å

Solvent-accessible surface area (backbone atoms only — not comparable to full-atom values): 18981 Å² total; per-residue (Å²): 130,86,71,84,78,74,85,72,57,73,86,80,51,52,75,64,56,56,28,52,75,57,76,45,58,92,86,70,82,48,74,67,53,52,52,50,37,52,52,52,43,60,51,40,31,41,93,71,55,72,43,62,64,65,59,31,51,38,46,46,54,52,49,53,52,54,50,49,57,52,49,56,63,49,53,76,76,48,82,85,74,93,67,78,91,65,87,73,86,78,75,93,62,64,72,68,56,54,54,52,49,52,53,49,57,73,70,47,55,69,69,62,46,52,55,52,49,51,55,49,40,61,73,67,67,58,75,83,76,69,63,70,84,55,45,73,77,75,52,88,73,70,96,67,90,74,88,71,87,47,78,82,49,44,60,60,51,51,53,50,51,31,51,56,32,56,74,69,50,80,85,74,79,89,66,78,86,66,78,72,83,85,63,82,82,80,64,83,83,63,79,86,54,100,63,79,58,62,49,51,96,83,46,91,58,88,51,67,34,64,60,45,51,75,66,51,53,71,64,77,69,80,50,74,69,56,62,70,73,45,92,82,64,96,44,72,65,57,45,50,49,60,51,71,73,73,73,76,69,75,74,53,67,71,62,48,49,53,53,51,54,50,51,52,50,53,50,51,51,53,49,51,51,52,52,51,53,50,51,52,51,52,51,52,50,53,52,42,50,52,53,53,53,53,53,57,62,55,77,74,112

Organism: NCBI:txid1070528

Sequence (301 aa):
MSAPTHNLDIQSYSYYDIMELFDLSPDNVSLEDLKRAKKRVLMLHPDKSKLPKEYFLFYKKAFDVVLSMYSNVKKVSQKVEQNDYSPEITGTHNPVSNKQFQKSLNAIPQETFQQQFNTMFETHMKKTIDTEKNAWFSQEESLYEDTITNTGQMSAALDRIKQHQQSIVKYQGVNPIQQMSQGNSLYDEDEDEAQYVSSDIFSKLKFDDLRKVHKDQTVFSVRESDYENVPRYRNVQEYQQARSVHEVRPMERTKAQQMIDEQDRLLQEKMKRKQYQSELNTMKNAENNKQIMANFLRLQG

=== Feature glossary ===
The record interleaves many kinds of information about one protein. Here is each kind framed as the question it answers.

Q: What does the local fold look like, residue by residue?
A: A 3Di character summarizes, for each residue, the relative orientation of the Cα frame of its nearest spatial neighbor. Because it encodes fold topology rather than chemistry, 3Di alignments detect remote structural similarity that sequence alignment misses.

Q: Which residues are in helices, strands, or loops?
A: Secondary structure is the local, repeating backbone conformation. DSSP classifies it into eight states by reading the hydrogen-bond network: three helix types (H, G, I), two β types (E, B), two non-regular types (T, S), and unstructured coil (-).

Q: How big and how compact is the whole molecule?
A: Three whole-structure scalars: the radius of gyration (RMS distance of Cα from centroid, in Å), the count of Cα–Cα contacts (pairs closer than 8 Å and separated by more than four residues in sequence — i.e. tertiary, not local, contacts), and the bounding-box dimensions. Together they distinguish compact globular folds from extended fibres or disordered chains.

Q: How confident is the AlphaFold model at each residue?
A: For AlphaFold models, the B-factor field carries pLDDT — the model's own estimate of local accuracy on a 0–100 scale. Regions with pLDDT<50 should be treated as essentially unmodeled; they often correspond to intrinsically disordered segments.

Q: What family and function is it annotated with?
A: Functional annotations link the protein to curated databases. InterPro entries identify conserved domains and families by matching the sequence against member-database signatures (Pfam, PROSITE, CDD, …). Gene Ontology (GO) terms describe molecular function, biological process, and cellular component in a controlled vocabulary. CATH places the structure in a hierarchical fold classification (Class/Architecture/Topology/Homologous-superfamily). The organism is the source species.

Q: What known structures does this most resemble?
A: Nearest PDB neighbors are the top structural matches found by Foldseek when searching this structure against the entire Protein Data Bank. Each hit reports a TM-score (0 to 1; >0.5 almost always implies the same fold) and an E-value. These are *structural* homologs — they may share no detectable sequence similarity.

Q: Which residues are buried vs exposed?
A: Solvent-accessible surface area (SASA) is the area in Å² traced out by the centre of a 1.4 Å probe sphere (a water molecule) rolled over the protein's van der Waals surface (Shrake–Rupley / Lee–Richards construction). Buried residues have near-zero SASA; fully exposed residues can exceed 200 Å². The total SASA scales roughly with the number of surface residues.

Q: What are the backbone torsion angles?
A: φ (phi) and ψ (psi) are the two rotatable backbone dihedrals per residue: φ is the C(i-1)–N–Cα–C torsion, ψ is the N–Cα–C–N(i+1) torsion, both in degrees on (−180°, 180°]. α-helical residues cluster near (−60°, −45°); β-strand residues near (−120°, +130°). A Ramachandran plot is simply a scatter of (φ, ψ) for every residue.

Q: Are the domains correctly placed relative to each other?
A: Predicted aligned error is AlphaFold's pairwise confidence. Unlike pLDDT (per-residue), PAE is per-residue-pair and captures whether two parts of the structure are correctly placed relative to each other. Units are ångströms of expected positional error.

Q: What if only a Cα trace is available?
A: P-SEA three-state annotation labels each residue as helix, strand, or coil based purely on the geometry of the Cα trace. It serves as a fallback when the full backbone (and thus DSSP) is unavailable.

Q: What is the amino-acid chain?
A: This is the polypeptide sequence — one letter per residue, N-terminus first. Length ranges from a few dozen residues for small domains to over a thousand for large multi-domain proteins.

Q: What do the rendered images show?
A: The six renders are orthographic views along the three Cartesian axes in both directions. Representation (cartoon, sticks, or surface) and color scheme (sequence-rainbow or by-chain) vary across proteins so the training set covers all the common visualization conventions.

Q: What do the diagnostic plots show?
A: Plot images: a contact map (which residues are close in 3D, as an N×N binary image), a Ramachandran scatter (backbone torsion angles, revealing secondary-structure composition at a glance), and — for AlphaFold structures — a PAE heatmap (pairwise prediction confidence).

Q: How mobile is each atom in the crystal?
A: B-factor (Debye–Waller factor) reflects atomic displacement in the crystal lattice. It is an experimental observable (units Å²), not a prediction; low values mean the atom is pinned down, high values mean it moves or is heterogeneous across the crystal.

Q: Where is each backbone atom in 3D?
A: The mmCIF table is the protein's shape written out atom by atom. For each backbone N, Cα, C, and carbonyl O, it records an (x, y, z) coordinate triple in Å plus the residue type, chain letter, and residue number.